Protein AF-A8ZQG7-F1 (afdb_monomer)

Mean predicted aligned error: 8.06 Å

Radius of gyration: 25.72 Å; Cα contacts (8 Å, |Δi|>4): 318; chains: 1; bounding box: 82×84×40 Å

Organism: Acaryochloris marina (strain MBIC 11017) (NCBI:txid329726)

Secondary structure (DSSP, 8-state):
------------------------PPPPHHHHHHTTSPTT----HHHHHHHHHHHHH-S-SSTT-EE--TTTTHHHHHSTT-HHHHTTEEEEEE-TTS-EEEEE-GGG--TTTPPEEEE-TTS-EEEEESSHHHHHHHHHT--S-TTTS-TTSPPGGGTTTHHHHHHHHHHH-----S-SHHHHHHHHHHTTTHHHHHHHHHHHH-

Structure (mmCIF, N/CA/C/O backbone):
data_AF-A8ZQG7-F1
#
_entry.id   AF-A8ZQG7-F1
#
loop_
_atom_site.group_PDB
_atom_site.id
_atom_site.type_symbol
_atom_site.label_atom_id
_atom_site.label_alt_id
_atom_site.label_comp_id
_atom_site.label_asym_id
_atom_site.label_entity_id
_atom_site.label_seq_id
_atom_site.pdbx_PDB_ins_code
_atom_site.Cartn_x
_atom_site.Cartn_y
_atom_site.Cartn_z
_atom_site.occupancy
_atom_site.B_iso_or_equiv
_atom_site.auth_seq_id
_atom_site.auth_comp_id
_atom_site.auth_asym_id
_atom_site.auth_atom_id
_atom_site.pdbx_PDB_model_num
ATOM 1 N N . MET A 1 1 ? 64.749 -70.017 -4.250 1.00 40.38 1 MET A N 1
ATOM 2 C CA . MET A 1 1 ? 64.841 -68.565 -3.985 1.00 40.38 1 MET A CA 1
ATOM 3 C C . MET A 1 1 ? 63.615 -68.200 -3.143 1.00 40.38 1 MET A C 1
ATOM 5 O O . MET A 1 1 ? 62.523 -68.390 -3.647 1.00 40.38 1 MET A O 1
ATOM 9 N N . VAL A 1 2 ? 63.736 -68.234 -1.805 1.00 38.34 2 VAL A N 1
ATOM 10 C CA . VAL A 1 2 ? 63.654 -67.067 -0.881 1.00 38.34 2 VAL A CA 1
ATOM 11 C C . VAL A 1 2 ? 62.283 -66.352 -0.959 1.00 38.34 2 VAL A C 1
ATOM 13 O O . VAL A 1 2 ? 61.947 -65.930 -2.050 1.00 38.34 2 VAL A O 1
ATOM 16 N N . VAL A 1 3 ? 61.448 -66.073 0.058 1.00 39.34 3 VAL A N 1
ATOM 17 C CA . VAL A 1 3 ? 61.265 -66.352 1.506 1.00 39.34 3 VAL A CA 1
ATOM 18 C C . VAL A 1 3 ? 59.920 -65.671 1.893 1.00 39.34 3 VAL A C 1
ATOM 20 O O . VAL A 1 3 ? 59.638 -64.606 1.359 1.00 39.34 3 VAL A O 1
ATOM 23 N N . ALA A 1 4 ? 59.181 -66.253 2.856 1.00 39.31 4 ALA A N 1
ATOM 24 C CA . ALA A 1 4 ? 58.203 -65.651 3.801 1.00 39.31 4 ALA A CA 1
ATOM 25 C C . ALA A 1 4 ? 56.965 -64.866 3.297 1.00 39.31 4 ALA A C 1
ATOM 27 O O . ALA A 1 4 ? 56.890 -64.445 2.158 1.00 39.31 4 ALA A O 1
ATOM 28 N N . ASN A 1 5 ? 56.008 -64.456 4.138 1.00 37.69 5 ASN A N 1
ATOM 29 C CA . ASN A 1 5 ? 55.217 -65.028 5.247 1.00 37.69 5 ASN A CA 1
ATOM 30 C C . ASN A 1 5 ? 54.306 -63.863 5.723 1.00 37.69 5 ASN A C 1
ATOM 32 O O . ASN A 1 5 ? 54.820 -62.764 5.894 1.00 37.69 5 ASN A O 1
ATOM 36 N N . GLN A 1 6 ? 53.017 -64.127 5.984 1.00 41.88 6 GLN A N 1
ATOM 37 C CA . GLN A 1 6 ? 52.066 -63.394 6.860 1.00 41.88 6 GLN A CA 1
ATOM 38 C C . GLN A 1 6 ? 51.854 -61.857 6.747 1.00 41.88 6 GLN A C 1
ATOM 40 O O . GLN A 1 6 ? 52.782 -61.074 6.919 1.00 41.88 6 GLN A O 1
ATOM 45 N N . LYS A 1 7 ? 50.579 -61.413 6.760 1.00 43.78 7 LYS A N 1
ATOM 46 C CA . LYS A 1 7 ? 49.919 -60.873 7.981 1.00 43.78 7 LYS A CA 1
ATOM 47 C C . LYS A 1 7 ? 48.432 -60.500 7.803 1.00 43.78 7 LYS A C 1
ATOM 49 O O . LYS A 1 7 ? 48.000 -60.010 6.769 1.00 43.78 7 LYS A O 1
ATOM 54 N N . ASN A 1 8 ? 47.720 -60.763 8.899 1.00 38.31 8 ASN A N 1
ATOM 55 C CA . ASN A 1 8 ? 46.331 -60.506 9.296 1.00 38.31 8 ASN A CA 1
ATOM 56 C C . ASN A 1 8 ? 45.783 -59.088 9.054 1.00 38.31 8 ASN A C 1
ATOM 58 O O . ASN A 1 8 ? 46.539 -58.121 9.089 1.00 38.31 8 ASN A O 1
ATOM 62 N N . GLY A 1 9 ? 44.448 -58.965 9.052 1.00 33.66 9 GLY A N 1
ATOM 63 C CA . GLY A 1 9 ? 43.780 -57.723 9.458 1.00 33.66 9 GLY A CA 1
ATOM 64 C C . GLY A 1 9 ? 42.304 -57.614 9.075 1.00 33.66 9 GLY A C 1
ATOM 65 O O . GLY A 1 9 ? 41.974 -57.010 8.064 1.00 33.66 9 GLY A O 1
ATOM 66 N N . THR A 1 10 ? 41.414 -58.162 9.900 1.00 41.94 10 THR A N 1
ATOM 67 C CA . THR A 1 10 ? 39.966 -57.897 9.901 1.00 41.94 10 THR A CA 1
ATOM 68 C C . THR A 1 10 ? 39.700 -56.473 10.403 1.00 41.94 10 THR A C 1
ATOM 70 O O . THR A 1 10 ? 40.133 -56.154 11.507 1.00 41.94 10 THR A O 1
ATOM 73 N N . ILE A 1 11 ? 38.940 -55.644 9.673 1.00 42.28 11 ILE A N 1
ATOM 74 C CA . ILE A 1 11 ? 38.254 -54.472 10.248 1.00 42.28 11 ILE A CA 1
ATOM 75 C C . ILE A 1 11 ? 36.822 -54.416 9.710 1.00 42.28 11 ILE A C 1
ATOM 77 O O . ILE A 1 11 ? 36.576 -54.255 8.519 1.00 42.28 11 ILE A O 1
ATOM 81 N N . SER A 1 12 ? 35.896 -54.579 10.650 1.00 41.66 12 SER A N 1
ATOM 82 C CA . SER A 1 12 ? 34.466 -54.313 10.551 1.00 41.66 12 SER A CA 1
ATOM 83 C C . SER A 1 12 ? 34.219 -52.803 10.492 1.00 41.66 12 SER A C 1
ATOM 85 O O . SER A 1 12 ? 34.705 -52.083 11.363 1.00 41.66 12 SER A O 1
ATOM 87 N N . THR A 1 13 ? 33.412 -52.328 9.542 1.00 39.12 13 THR A N 1
ATOM 88 C CA . THR A 1 13 ? 32.847 -50.969 9.566 1.00 39.12 13 THR A CA 1
ATOM 89 C C . THR A 1 13 ? 31.328 -51.025 9.452 1.00 39.12 13 THR A C 1
ATOM 91 O O . THR A 1 13 ? 30.780 -51.573 8.498 1.00 39.12 13 THR A O 1
ATOM 94 N N . SER A 1 14 ? 30.694 -50.469 10.482 1.00 41.09 14 SER A N 1
ATOM 95 C CA . SER A 1 14 ? 29.264 -50.324 10.761 1.00 41.09 14 SER A CA 1
ATOM 96 C C . SER A 1 14 ? 28.439 -49.667 9.636 1.00 41.09 14 SER A C 1
ATOM 98 O O . SER A 1 14 ? 29.002 -48.960 8.800 1.00 41.09 14 SER A O 1
ATOM 100 N N . PRO A 1 15 ? 27.100 -49.838 9.634 1.00 41.59 15 PRO A N 1
ATOM 101 C CA . PRO A 1 15 ? 26.228 -49.310 8.591 1.00 41.59 15 PRO A CA 1
ATOM 102 C C . PRO A 1 15 ? 25.987 -47.802 8.747 1.00 41.59 15 PRO A C 1
ATOM 104 O O . PRO A 1 15 ? 25.759 -47.289 9.844 1.00 41.59 15 PRO A O 1
ATOM 107 N N . SER A 1 16 ? 26.029 -47.097 7.617 1.00 41.53 16 SER A N 1
ATOM 108 C CA . SER A 1 16 ? 25.762 -45.667 7.489 1.00 41.53 16 SER A CA 1
ATOM 109 C C . SER A 1 16 ? 24.294 -45.355 7.769 1.00 41.53 16 SER A C 1
ATOM 111 O O . SER A 1 16 ? 23.405 -45.721 7.000 1.00 41.53 16 SER A O 1
ATOM 113 N N . ASN A 1 17 ? 24.061 -44.630 8.857 1.00 40.06 17 ASN A N 1
ATOM 114 C CA . ASN A 1 17 ? 22.781 -44.040 9.206 1.00 40.06 17 ASN A CA 1
ATOM 115 C C . ASN A 1 17 ? 22.582 -42.785 8.332 1.00 40.06 17 ASN A C 1
ATOM 117 O O . ASN A 1 17 ? 23.192 -41.747 8.587 1.00 40.06 17 ASN A O 1
ATOM 121 N N . HIS A 1 18 ? 21.797 -42.877 7.257 1.00 43.56 18 HIS A N 1
ATOM 122 C CA . HIS A 1 18 ? 21.361 -41.698 6.505 1.00 43.56 18 HIS A CA 1
ATOM 123 C C . HIS A 1 18 ? 20.282 -40.975 7.313 1.00 43.56 18 HIS A C 1
ATOM 125 O O . HIS A 1 18 ? 19.097 -41.286 7.230 1.00 43.56 18 HIS A O 1
ATOM 131 N N . GLN A 1 19 ? 20.717 -40.010 8.124 1.00 43.53 19 GLN A N 1
ATOM 132 C CA . GLN A 1 19 ? 19.836 -38.968 8.627 1.00 43.53 19 GLN A CA 1
ATOM 133 C C . GLN A 1 19 ? 19.362 -38.141 7.431 1.00 43.53 19 GLN A C 1
ATOM 135 O O . GLN A 1 19 ? 20.154 -37.507 6.736 1.00 43.53 19 GLN A O 1
ATOM 140 N N . SER A 1 20 ? 18.057 -38.191 7.181 1.00 43.41 20 SER A N 1
ATOM 141 C CA . SER A 1 20 ? 17.374 -37.295 6.260 1.00 43.41 20 SER A CA 1
ATOM 142 C C . SER A 1 20 ? 17.535 -35.867 6.782 1.00 43.41 20 SER A C 1
ATOM 144 O O . SER A 1 20 ? 16.900 -35.491 7.767 1.00 43.41 20 SER A O 1
ATOM 146 N N . CYS A 1 21 ? 18.409 -35.084 6.148 1.00 41.38 21 CYS A N 1
ATOM 147 C CA . CYS A 1 21 ? 18.427 -33.633 6.293 1.00 41.38 21 CYS A CA 1
ATOM 148 C C . CYS A 1 21 ? 17.072 -33.106 5.809 1.00 41.38 21 CYS A C 1
ATOM 150 O O . CYS A 1 21 ? 16.854 -32.949 4.609 1.00 41.38 21 CYS A O 1
ATOM 152 N N . PHE A 1 22 ? 16.153 -32.845 6.738 1.00 43.88 22 PHE A N 1
ATOM 153 C CA . PHE A 1 22 ? 15.052 -31.929 6.482 1.00 43.88 22 PHE A CA 1
ATOM 154 C C . PHE A 1 22 ? 15.682 -30.561 6.229 1.00 43.88 22 PHE A C 1
ATOM 156 O O . PHE A 1 22 ? 16.088 -29.869 7.160 1.00 43.88 22 PHE A O 1
ATOM 163 N N . LEU A 1 23 ? 15.847 -30.213 4.954 1.00 46.25 23 LEU A N 1
ATOM 164 C CA . LEU A 1 23 ? 16.174 -28.856 4.553 1.00 46.25 23 LEU A CA 1
ATOM 165 C C . LEU A 1 23 ? 15.033 -27.972 5.065 1.00 46.25 23 LEU A C 1
ATOM 167 O O . LEU A 1 23 ? 13.917 -28.047 4.556 1.00 46.25 23 LEU A O 1
ATOM 171 N N . PHE A 1 24 ? 15.302 -27.185 6.106 1.00 45.25 24 PHE A N 1
ATOM 172 C CA . PHE A 1 24 ? 14.463 -26.053 6.481 1.00 45.25 24 PHE A CA 1
ATOM 173 C C . PHE A 1 24 ? 14.375 -25.165 5.237 1.00 45.25 24 PHE A C 1
ATOM 175 O O . PHE A 1 24 ? 15.360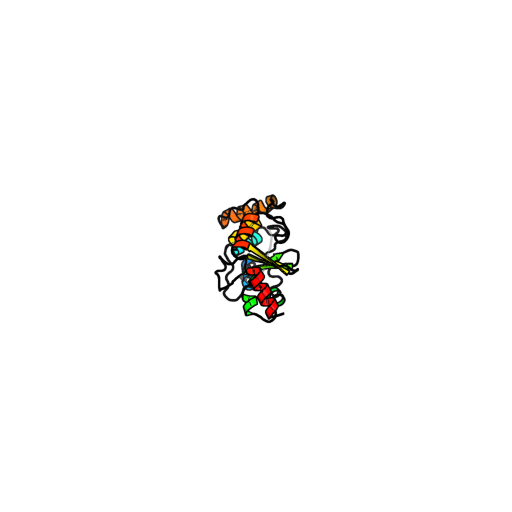 -24.524 4.868 1.00 45.25 24 PHE A O 1
ATOM 182 N N . GLN A 1 25 ? 13.239 -25.177 4.538 1.00 54.00 25 GLN A N 1
ATOM 183 C CA . GLN A 1 25 ? 13.004 -24.149 3.535 1.00 54.00 25 GLN A CA 1
ATOM 184 C C . GLN A 1 25 ? 12.912 -22.810 4.278 1.00 54.00 25 GLN A C 1
ATOM 186 O O . GLN A 1 25 ? 12.268 -22.754 5.331 1.00 54.00 25 GLN A O 1
ATOM 191 N N . PRO A 1 26 ? 13.598 -21.754 3.808 1.00 70.06 26 PRO A N 1
ATOM 192 C CA . PRO A 1 26 ? 13.459 -20.441 4.415 1.00 70.06 26 PRO A CA 1
ATOM 193 C C . PRO A 1 26 ? 11.983 -20.035 4.361 1.00 70.06 26 PRO A C 1
ATOM 195 O O . PRO A 1 26 ? 11.342 -20.165 3.323 1.00 70.06 26 PRO A O 1
ATOM 198 N N . ILE A 1 27 ? 11.437 -19.583 5.494 1.00 77.94 27 ILE A N 1
ATOM 199 C CA . ILE A 1 27 ? 10.079 -19.031 5.534 1.00 77.94 27 ILE A CA 1
ATOM 200 C C . ILE A 1 27 ? 10.077 -17.780 4.650 1.00 77.94 27 ILE A C 1
ATOM 202 O O . ILE A 1 27 ? 10.850 -16.849 4.919 1.00 77.94 27 ILE A O 1
ATOM 206 N N . MET A 1 28 ? 9.216 -17.783 3.633 1.00 91.56 28 MET A N 1
ATOM 207 C CA . MET A 1 28 ? 9.061 -16.701 2.661 1.00 91.56 28 MET A CA 1
ATOM 208 C C . MET A 1 28 ? 8.588 -15.420 3.353 1.00 91.56 28 MET A C 1
ATOM 210 O O . MET A 1 28 ? 7.849 -15.478 4.342 1.00 91.56 28 MET A O 1
ATOM 214 N N . LEU A 1 29 ? 9.000 -14.252 2.852 1.00 95.00 29 LEU A N 1
ATOM 215 C CA . LEU A 1 29 ? 8.617 -12.966 3.447 1.00 95.00 29 LEU A CA 1
ATOM 216 C C . LEU A 1 29 ? 7.091 -12.790 3.491 1.00 95.00 29 LEU A C 1
ATOM 218 O O . LEU A 1 29 ? 6.555 -12.334 4.502 1.00 95.00 29 LEU A O 1
ATOM 222 N N . ALA A 1 30 ? 6.398 -13.233 2.438 1.00 96.31 30 ALA A N 1
ATOM 223 C CA . ALA A 1 30 ? 4.941 -13.186 2.352 1.00 96.31 30 ALA A CA 1
ATOM 224 C C . ALA A 1 30 ? 4.264 -13.913 3.522 1.00 96.31 30 ALA A C 1
ATOM 226 O O . ALA A 1 30 ? 3.367 -13.355 4.148 1.00 96.31 30 ALA A O 1
ATOM 227 N N . ASP A 1 31 ? 4.725 -15.121 3.855 1.00 95.81 31 ASP A N 1
ATOM 228 C CA . ASP A 1 31 ? 4.130 -15.931 4.921 1.00 95.81 31 ASP A CA 1
ATOM 229 C C . ASP A 1 31 ? 4.367 -15.309 6.301 1.00 95.81 31 ASP A C 1
ATOM 231 O O . ASP A 1 31 ? 3.493 -15.346 7.166 1.00 95.81 31 ASP A O 1
ATOM 235 N N . LYS A 1 32 ? 5.536 -14.686 6.511 1.00 95.00 32 LYS A N 1
ATOM 236 C CA . LYS A 1 32 ? 5.834 -13.974 7.764 1.00 95.00 32 LYS A CA 1
ATOM 237 C C . LYS A 1 32 ? 4.890 -12.798 7.972 1.00 95.00 32 LYS A C 1
ATOM 239 O O . LYS A 1 32 ? 4.351 -12.648 9.064 1.00 95.00 32 LYS A O 1
ATOM 244 N N . VAL A 1 33 ? 4.689 -11.982 6.943 1.00 95.50 33 VAL A N 1
ATOM 245 C CA . VAL A 1 33 ? 3.828 -10.797 7.021 1.00 95.50 33 VAL A CA 1
ATOM 246 C C . VAL A 1 33 ? 2.358 -11.193 7.107 1.00 95.50 33 VAL A C 1
ATOM 248 O O . VAL A 1 33 ? 1.655 -10.706 7.985 1.00 95.50 33 VAL A O 1
ATOM 251 N N . GLU A 1 34 ? 1.901 -12.141 6.285 1.00 95.88 34 GLU A N 1
ATOM 252 C CA . GLU A 1 34 ? 0.518 -12.624 6.350 1.00 95.88 34 GLU A CA 1
ATOM 253 C C . GLU A 1 34 ? 0.188 -13.242 7.712 1.00 95.88 34 GLU A C 1
ATOM 255 O O . GLU A 1 34 ? -0.918 -13.058 8.209 1.00 95.88 34 GLU A O 1
ATOM 260 N N . SER A 1 35 ? 1.143 -13.902 8.380 1.00 94.81 35 SER A N 1
ATOM 261 C CA . SER A 1 35 ? 0.911 -14.442 9.729 1.00 94.81 35 SER A CA 1
ATOM 262 C C . SER A 1 35 ? 0.554 -13.383 10.786 1.00 94.81 35 SER A C 1
ATOM 264 O O . SER A 1 35 ? 0.118 -13.742 11.881 1.00 94.81 35 SER A O 1
ATOM 266 N N . LYS A 1 36 ? 0.745 -12.092 10.474 1.00 94.38 36 LYS A N 1
ATOM 267 C CA . LYS A 1 36 ? 0.384 -10.941 11.314 1.00 94.38 36 LYS A CA 1
ATOM 268 C C . LYS A 1 36 ? -0.941 -10.289 10.920 1.00 94.38 36 LYS A C 1
ATOM 270 O O . LYS A 1 36 ? -1.398 -9.391 11.620 1.00 94.38 36 LYS A O 1
ATOM 275 N N . PHE A 1 37 ? -1.560 -10.715 9.821 1.00 95.19 37 PHE A N 1
ATOM 276 C CA . PHE A 1 37 ? -2.843 -10.172 9.389 1.00 95.19 37 PHE A CA 1
ATOM 277 C C . PHE A 1 37 ? -3.979 -10.615 10.326 1.00 95.19 37 PHE A C 1
ATOM 279 O O . PHE A 1 37 ? -3.855 -11.632 11.020 1.00 95.19 37 PHE A O 1
ATOM 286 N N . PRO A 1 38 ? -5.111 -9.883 10.349 1.00 94.25 38 PRO A N 1
ATOM 287 C CA . PRO A 1 38 ? -6.286 -10.312 11.096 1.00 94.25 38 PRO A CA 1
ATOM 288 C C . PRO A 1 38 ? -6.739 -11.733 10.701 1.00 94.25 38 PRO A C 1
ATOM 290 O O . PRO A 1 38 ? -6.540 -12.155 9.557 1.00 94.25 38 PRO A O 1
ATOM 293 N N . PRO A 1 39 ? -7.367 -12.500 11.615 1.00 93.31 39 PRO A N 1
ATOM 294 C CA . PRO A 1 39 ? -7.748 -13.884 11.340 1.00 93.31 39 PRO A CA 1
ATOM 295 C C . PRO A 1 39 ? -8.607 -14.034 10.078 1.00 93.31 39 PRO A C 1
ATOM 297 O O . PRO A 1 39 ? -9.642 -13.388 9.938 1.00 93.31 39 PRO A O 1
ATOM 300 N N . GLY A 1 40 ? -8.196 -14.929 9.177 1.00 93.62 40 GLY A N 1
ATOM 301 C CA . GLY A 1 40 ? -8.914 -15.213 7.928 1.00 93.62 40 GLY A CA 1
ATOM 302 C C . GLY A 1 40 ? -8.629 -14.238 6.782 1.00 93.62 40 GLY A C 1
ATOM 303 O O . GLY A 1 40 ? -9.125 -14.458 5.678 1.00 93.62 40 GLY A O 1
ATOM 304 N N . VAL A 1 41 ? -7.817 -13.203 7.009 1.00 95.75 41 VAL A N 1
ATOM 305 C CA . VAL A 1 41 ? -7.382 -12.272 5.966 1.00 95.75 41 VAL A CA 1
ATOM 306 C C . VAL A 1 41 ? -6.231 -12.893 5.182 1.00 95.75 41 VAL A C 1
ATOM 308 O O . VAL A 1 41 ? -5.241 -13.340 5.755 1.00 95.75 41 VAL A O 1
ATOM 311 N N . ILE A 1 42 ? -6.365 -12.905 3.857 1.00 96.81 42 ILE A N 1
ATOM 312 C CA . ILE A 1 42 ? -5.349 -13.417 2.936 1.00 96.81 42 ILE A CA 1
ATOM 313 C C . ILE A 1 42 ? -4.652 -12.227 2.280 1.00 96.81 42 ILE A C 1
ATOM 315 O O . ILE A 1 42 ? -5.304 -11.329 1.751 1.00 96.81 42 ILE A O 1
ATOM 319 N N . MET A 1 43 ? -3.325 -12.222 2.293 1.00 97.62 43 MET A N 1
ATOM 320 C CA . MET A 1 43 ? -2.498 -11.243 1.609 1.00 97.62 43 MET A CA 1
ATOM 321 C C . MET A 1 43 ? -2.807 -11.239 0.111 1.00 97.62 43 MET A C 1
ATOM 323 O O . MET A 1 43 ? -2.722 -12.293 -0.532 1.00 97.62 43 MET A O 1
ATOM 327 N N . PRO A 1 44 ? -3.112 -10.059 -0.457 1.00 98.12 44 PRO A N 1
ATOM 328 C CA . PRO A 1 44 ? -3.463 -9.954 -1.856 1.00 98.12 44 PRO A CA 1
ATOM 329 C C . PRO A 1 44 ? -2.247 -10.252 -2.733 1.00 98.12 44 PRO A C 1
ATOM 331 O O . PRO A 1 44 ? -1.092 -9.964 -2.385 1.00 98.12 44 PRO A O 1
ATOM 334 N N . ARG A 1 45 ? -2.513 -10.837 -3.897 1.00 97.94 45 ARG A N 1
ATOM 335 C CA . ARG A 1 45 ? -1.511 -11.320 -4.845 1.00 97.94 45 ARG A CA 1
ATOM 336 C C . ARG A 1 45 ? -0.455 -10.266 -5.204 1.00 97.94 45 ARG A C 1
ATOM 338 O O . ARG A 1 45 ? 0.711 -10.656 -5.280 1.00 97.94 45 ARG A O 1
ATOM 345 N N . PRO A 1 46 ? -0.776 -8.974 -5.416 1.00 98.50 46 PRO A N 1
ATOM 346 C CA . PRO A 1 46 ? 0.244 -7.971 -5.709 1.00 98.50 46 PRO A CA 1
ATOM 347 C C . PRO A 1 46 ? 1.275 -7.797 -4.585 1.00 98.50 46 PRO A C 1
ATOM 349 O O . PRO A 1 46 ? 2.470 -7.758 -4.873 1.00 98.50 46 PRO A O 1
ATOM 352 N N . ILE A 1 47 ? 0.851 -7.791 -3.314 1.00 98.25 47 ILE A N 1
ATOM 353 C CA . ILE A 1 47 ? 1.783 -7.704 -2.174 1.00 98.25 47 ILE A CA 1
ATOM 354 C C . ILE A 1 47 ? 2.600 -8.994 -2.045 1.00 98.25 47 ILE A C 1
ATOM 356 O O . ILE A 1 47 ? 3.812 -8.923 -1.862 1.00 98.25 47 ILE A O 1
ATOM 360 N N . ARG A 1 48 ? 1.990 -10.172 -2.246 1.00 97.94 48 ARG A N 1
ATOM 361 C CA . ARG A 1 48 ? 2.738 -11.446 -2.284 1.00 97.94 48 ARG A CA 1
ATOM 362 C C . ARG A 1 48 ? 3.814 -11.448 -3.372 1.00 97.94 48 ARG A C 1
ATOM 364 O O . ARG A 1 48 ? 4.956 -11.791 -3.102 1.00 97.94 48 ARG A O 1
ATOM 371 N N . CYS A 1 49 ? 3.476 -10.988 -4.574 1.00 97.56 49 CYS A N 1
ATOM 372 C CA . CYS A 1 49 ? 4.417 -10.876 -5.687 1.00 97.56 49 CYS A CA 1
ATOM 373 C C . CYS A 1 49 ? 5.555 -9.875 -5.404 1.00 97.56 49 CYS A C 1
ATOM 375 O O . CYS A 1 49 ? 6.659 -10.025 -5.935 1.00 97.56 49 CYS A O 1
ATOM 377 N N . LEU A 1 50 ? 5.297 -8.843 -4.595 1.00 97.50 50 LEU A N 1
ATOM 378 C CA . LEU A 1 50 ? 6.320 -7.908 -4.130 1.00 97.50 50 LEU A CA 1
ATOM 379 C C . LEU A 1 50 ? 7.246 -8.558 -3.087 1.00 97.50 50 LEU A C 1
ATOM 381 O O . LEU A 1 50 ? 8.459 -8.364 -3.153 1.00 97.50 50 LEU A O 1
ATOM 385 N N . CYS A 1 51 ? 6.710 -9.386 -2.187 1.00 97.75 51 CYS A N 1
ATOM 386 C CA . CYS A 1 51 ? 7.518 -10.226 -1.299 1.00 97.75 51 CYS A CA 1
ATOM 387 C C . CYS A 1 51 ? 8.407 -11.194 -2.094 1.00 97.75 51 CYS A C 1
ATOM 389 O O . CYS A 1 51 ? 9.597 -11.286 -1.812 1.00 97.75 51 CYS A O 1
ATOM 391 N N . ASP A 1 52 ? 7.870 -11.843 -3.132 1.00 97.00 52 ASP A N 1
ATOM 392 C CA . ASP A 1 52 ? 8.649 -12.730 -4.005 1.00 97.00 52 ASP A CA 1
ATOM 393 C C . ASP A 1 52 ? 9.788 -11.974 -4.708 1.00 97.00 52 ASP A C 1
ATOM 395 O O . ASP A 1 52 ? 10.894 -12.498 -4.858 1.00 97.00 52 ASP A O 1
ATOM 399 N N . PHE A 1 53 ? 9.551 -10.725 -5.128 1.00 97.00 53 PHE A N 1
ATOM 400 C CA . PHE A 1 53 ? 10.614 -9.875 -5.666 1.00 97.00 53 PHE A CA 1
ATOM 401 C C . PHE A 1 53 ? 11.722 -9.662 -4.629 1.00 97.00 53 PHE A C 1
ATOM 403 O O . PHE A 1 53 ? 12.894 -9.879 -4.943 1.00 97.00 53 PHE A O 1
ATOM 410 N N . LEU A 1 54 ? 11.350 -9.282 -3.404 1.00 96.62 54 LEU A N 1
ATOM 411 C CA . LEU A 1 54 ? 12.272 -9.012 -2.299 1.00 96.62 54 LEU A CA 1
ATOM 412 C C . LEU A 1 54 ? 13.075 -10.241 -1.875 1.00 96.62 54 LEU A C 1
ATOM 414 O O . LEU A 1 54 ? 14.280 -10.127 -1.669 1.00 96.62 54 LEU A O 1
ATOM 418 N N . ASP A 1 55 ? 12.451 -11.415 -1.812 1.00 95.38 55 ASP A N 1
ATOM 419 C CA . ASP A 1 55 ? 13.141 -12.662 -1.469 1.00 95.38 55 ASP A CA 1
ATOM 420 C C . ASP A 1 55 ? 14.240 -13.012 -2.497 1.00 95.38 55 ASP A C 1
ATOM 422 O O . ASP A 1 55 ? 15.224 -13.671 -2.157 1.00 95.38 55 ASP A O 1
ATOM 426 N N . ASN A 1 56 ? 14.121 -12.524 -3.740 1.00 94.12 56 ASN A N 1
ATOM 427 C CA . ASN A 1 56 ? 15.094 -12.759 -4.813 1.00 94.12 56 ASN A CA 1
ATOM 428 C C . ASN A 1 56 ? 16.085 -11.604 -5.048 1.00 94.12 56 ASN A C 1
ATOM 430 O O . ASN A 1 56 ? 17.187 -11.849 -5.541 1.00 94.12 56 ASN A O 1
ATOM 434 N N . HIS A 1 57 ? 15.712 -10.359 -4.741 1.00 94.69 57 HIS A N 1
ATOM 435 C CA . HIS A 1 57 ? 16.490 -9.164 -5.109 1.00 94.69 57 HIS A CA 1
ATOM 436 C C . HIS A 1 57 ? 16.948 -8.331 -3.908 1.00 94.69 57 HIS A C 1
ATOM 438 O O . HIS A 1 57 ? 17.894 -7.555 -4.035 1.00 94.69 57 HIS A O 1
ATOM 444 N N . GLY A 1 58 ? 16.315 -8.503 -2.747 1.00 94.00 58 GLY A N 1
ATOM 445 C CA . GLY A 1 58 ? 16.532 -7.670 -1.573 1.00 94.00 58 GLY A CA 1
ATOM 446 C C . GLY A 1 58 ? 16.058 -6.226 -1.753 1.00 94.00 58 GLY A C 1
ATOM 447 O O . GLY A 1 58 ? 15.338 -5.883 -2.691 1.00 94.00 58 GLY A O 1
ATOM 448 N N . TYR A 1 59 ? 16.474 -5.385 -0.810 1.00 93.69 59 TYR A N 1
ATOM 449 C CA . TYR A 1 59 ? 16.201 -3.950 -0.782 1.00 93.69 59 TYR A CA 1
ATOM 450 C C . TYR A 1 59 ? 17.293 -3.129 -1.489 1.00 93.69 59 TYR A C 1
ATOM 452 O O . TYR A 1 59 ? 18.432 -3.598 -1.597 1.00 93.69 59 TYR A O 1
ATOM 460 N N . PRO A 1 60 ? 16.995 -1.877 -1.896 1.00 90.06 60 PRO A N 1
ATOM 461 C CA . PRO A 1 60 ? 15.698 -1.183 -1.812 1.00 90.06 60 PRO A CA 1
ATOM 462 C C . PRO A 1 60 ? 14.741 -1.539 -2.964 1.00 90.06 60 PRO A C 1
ATOM 464 O O . PRO A 1 60 ? 15.182 -1.914 -4.049 1.00 90.06 60 PRO A O 1
ATOM 467 N N . ILE A 1 61 ? 13.428 -1.372 -2.746 1.00 89.25 61 ILE A N 1
ATOM 468 C CA . ILE A 1 61 ? 12.399 -1.516 -3.802 1.00 89.25 61 ILE A CA 1
ATOM 469 C C . ILE A 1 61 ? 11.983 -0.172 -4.393 1.00 89.25 61 ILE A C 1
ATOM 471 O O . ILE A 1 61 ? 11.999 -0.010 -5.609 1.00 89.25 61 ILE A O 1
ATOM 475 N N . SER A 1 62 ? 11.645 0.789 -3.535 1.00 90.88 62 SER A N 1
ATOM 476 C CA . SER A 1 62 ? 11.350 2.181 -3.861 1.00 90.88 62 SER A CA 1
ATOM 477 C C . SER A 1 62 ? 11.559 2.984 -2.590 1.00 90.88 62 SER A C 1
ATOM 479 O O . SER A 1 62 ? 10.761 2.870 -1.661 1.00 90.88 62 SER A O 1
ATOM 481 N N . GLY A 1 63 ? 12.643 3.750 -2.550 1.00 91.31 63 GLY A N 1
ATOM 482 C CA . GLY A 1 63 ? 12.883 4.646 -1.434 1.00 91.31 63 GLY A CA 1
ATOM 483 C C . GLY A 1 63 ? 13.071 3.962 -0.089 1.00 91.31 63 GLY A C 1
ATOM 484 O O . GLY A 1 63 ? 13.694 2.900 0.005 1.00 91.31 63 GLY A O 1
ATOM 485 N N . CYS A 1 64 ? 12.462 4.577 0.919 1.00 92.62 64 CYS A N 1
ATOM 486 C CA . CYS A 1 64 ? 12.436 4.175 2.318 1.00 92.62 64 CYS A CA 1
ATOM 487 C C . CYS A 1 64 ? 11.307 3.193 2.676 1.00 92.62 64 CYS A C 1
ATOM 489 O O . CYS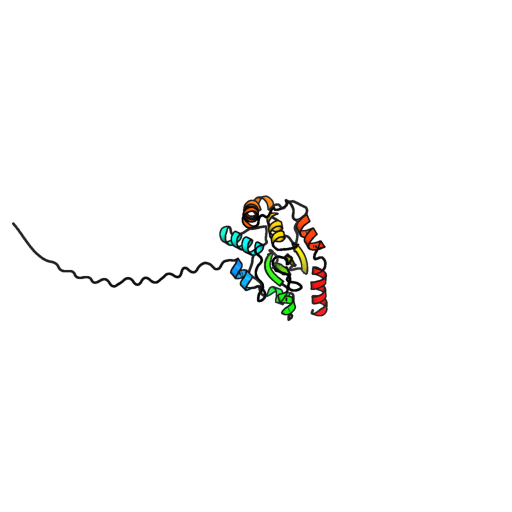 A 1 64 ? 11.191 2.814 3.841 1.00 92.62 64 CYS A O 1
ATOM 491 N N . PHE A 1 65 ? 10.451 2.799 1.726 1.00 94.94 65 PHE A N 1
ATOM 492 C CA . PHE A 1 65 ? 9.384 1.835 2.003 1.00 94.94 65 PHE A CA 1
ATOM 493 C C . PHE A 1 65 ? 9.944 0.417 2.181 1.00 94.94 65 PHE A C 1
ATOM 495 O O . PHE A 1 65 ? 10.654 -0.109 1.316 1.00 94.94 65 PHE A O 1
ATOM 502 N N . GLU A 1 66 ? 9.532 -0.240 3.264 1.00 95.25 66 GLU A N 1
ATOM 503 C CA . GLU A 1 66 ? 9.884 -1.624 3.566 1.00 95.25 66 GLU A CA 1
ATOM 504 C C . GLU A 1 66 ? 8.642 -2.477 3.837 1.00 95.25 66 GLU A C 1
ATOM 506 O O . GLU A 1 66 ? 7.761 -2.096 4.606 1.00 95.25 66 GLU A O 1
ATOM 511 N N . ILE A 1 67 ? 8.604 -3.686 3.267 1.00 95.56 67 ILE A N 1
ATOM 512 C CA . ILE A 1 67 ? 7.739 -4.757 3.765 1.00 95.56 67 ILE A CA 1
ATOM 513 C C . ILE A 1 67 ? 8.326 -5.257 5.085 1.00 95.56 67 ILE A C 1
ATOM 515 O O . ILE A 1 67 ? 9.482 -5.687 5.145 1.00 95.56 67 ILE A O 1
ATOM 519 N N . SER A 1 68 ? 7.526 -5.225 6.147 1.00 91.88 68 SER A N 1
ATOM 520 C CA . SER A 1 68 ? 8.021 -5.469 7.498 1.00 91.88 68 SER A CA 1
ATOM 521 C C . SER A 1 68 ? 7.000 -6.188 8.367 1.00 91.88 68 SER A C 1
ATOM 523 O O . SER A 1 68 ? 5.794 -6.013 8.223 1.00 91.88 68 SER A O 1
ATOM 525 N N . THR A 1 69 ? 7.512 -6.989 9.301 1.00 87.44 69 THR A N 1
ATOM 526 C CA . THR A 1 69 ? 6.739 -7.572 10.408 1.00 87.44 69 THR A CA 1
ATOM 527 C C . THR A 1 69 ? 6.951 -6.819 11.722 1.00 87.44 69 THR A C 1
ATOM 529 O O . THR A 1 69 ? 6.522 -7.297 12.767 1.00 87.44 69 THR A O 1
ATOM 532 N N . ILE A 1 70 ? 7.709 -5.718 11.705 1.00 82.25 70 ILE A N 1
ATOM 533 C CA . ILE A 1 70 ? 7.996 -4.905 12.891 1.00 82.25 70 ILE A CA 1
ATOM 534 C C . ILE A 1 70 ? 6.784 -4.019 13.192 1.00 82.25 70 ILE A C 1
ATOM 536 O O . ILE A 1 70 ? 6.264 -3.378 12.280 1.00 82.25 70 ILE A O 1
ATOM 540 N N . GLY A 1 71 ? 6.398 -3.940 14.470 1.00 68.50 71 GLY A N 1
ATOM 541 C CA . GLY A 1 71 ? 5.240 -3.182 14.962 1.00 68.50 71 GLY A CA 1
ATOM 542 C C . GLY A 1 71 ? 3.909 -3.835 14.626 1.00 68.50 71 GLY A C 1
ATOM 543 O O . GLY A 1 71 ? 2.945 -3.178 14.250 1.00 68.50 71 GLY A O 1
ATOM 544 N N . ASP A 1 72 ? 3.847 -5.154 14.787 1.00 68.94 72 ASP A N 1
ATOM 545 C CA . ASP A 1 72 ? 2.589 -5.897 14.804 1.00 68.94 72 ASP A CA 1
ATOM 546 C C . ASP A 1 72 ? 1.631 -5.432 15.921 1.00 68.94 72 ASP A C 1
ATOM 548 O O . ASP A 1 72 ? 0.441 -5.736 15.880 1.00 68.94 72 ASP A O 1
ATOM 552 N N . ASP A 1 73 ? 2.125 -4.647 16.879 1.00 80.88 73 ASP A N 1
ATOM 553 C CA . ASP A 1 73 ? 1.372 -3.948 17.915 1.00 80.88 73 ASP A CA 1
ATOM 554 C C . ASP A 1 73 ? 1.065 -2.470 17.599 1.00 80.88 73 ASP A C 1
ATOM 556 O O . ASP A 1 73 ? 0.364 -1.827 18.382 1.00 80.88 73 ASP A O 1
ATOM 560 N N . ASP A 1 74 ? 1.485 -1.923 16.449 1.00 87.06 74 ASP A N 1
ATOM 561 C CA . ASP A 1 74 ? 1.242 -0.511 16.106 1.00 87.06 74 ASP A CA 1
ATOM 562 C C . ASP A 1 74 ? -0.255 -0.179 16.093 1.00 87.06 74 ASP A C 1
ATOM 564 O O . ASP A 1 74 ? -0.670 0.892 16.537 1.00 87.06 74 ASP A O 1
ATOM 568 N N . MET A 1 75 ? -1.098 -1.108 15.628 1.00 94.19 75 MET A N 1
ATOM 569 C CA . MET A 1 75 ? -2.548 -0.896 15.637 1.00 94.19 75 MET A CA 1
ATOM 570 C C . MET A 1 75 ? -3.092 -0.755 17.061 1.00 94.19 75 MET A C 1
ATOM 572 O O . MET A 1 75 ? -4.057 -0.025 17.264 1.00 94.19 75 MET A O 1
ATOM 576 N N . ALA A 1 76 ? -2.470 -1.386 18.061 1.00 93.62 76 ALA A N 1
ATOM 577 C CA . ALA A 1 76 ? -2.857 -1.211 19.457 1.00 93.62 76 ALA A CA 1
ATOM 578 C C . ALA A 1 76 ? -2.470 0.171 20.006 1.00 93.62 76 ALA A C 1
ATOM 580 O O . ALA A 1 76 ? -3.159 0.678 20.891 1.00 93.62 76 ALA A O 1
ATOM 581 N N . ALA A 1 77 ? -1.416 0.796 19.469 1.00 91.88 77 ALA A N 1
ATOM 582 C CA . ALA A 1 77 ? -1.066 2.180 19.781 1.00 91.88 77 ALA A CA 1
ATOM 583 C C . ALA A 1 77 ? -2.040 3.178 19.131 1.00 91.88 77 ALA A C 1
ATOM 585 O O . ALA A 1 77 ? -2.435 4.151 19.771 1.00 91.88 77 ALA A O 1
ATOM 586 N N . TRP A 1 78 ? -2.467 2.918 17.890 1.00 94.75 78 TRP A N 1
ATOM 587 C CA . TRP A 1 78 ? -3.441 3.756 17.178 1.00 94.75 78 TRP A CA 1
ATOM 588 C C . TRP A 1 78 ? -4.873 3.614 17.702 1.00 94.75 78 TRP A C 1
ATOM 590 O O . TRP A 1 78 ? -5.601 4.605 17.770 1.00 94.75 78 TRP A O 1
ATOM 600 N N . PHE A 1 79 ? -5.271 2.398 18.083 1.00 96.19 79 PHE A N 1
ATOM 601 C CA . PHE A 1 79 ? -6.637 2.060 18.488 1.00 96.19 79 PHE A CA 1
ATOM 602 C C . PHE A 1 79 ? -6.657 1.303 19.827 1.00 96.19 79 PHE A C 1
ATOM 604 O O . PHE A 1 79 ? -6.983 0.109 19.868 1.00 96.19 79 PHE A O 1
ATOM 611 N N . PRO A 1 80 ? -6.272 1.941 20.948 1.00 96.19 80 PRO A N 1
ATOM 612 C CA . PRO A 1 80 ? -6.184 1.267 22.239 1.00 96.19 80 PRO A CA 1
ATOM 613 C C . PRO A 1 80 ? -7.527 0.674 22.676 1.00 96.19 80 PRO A C 1
ATOM 615 O O . PRO A 1 80 ? -8.564 1.327 22.630 1.00 96.19 80 PRO A O 1
ATOM 618 N N . ASN A 1 81 ? -7.487 -0.568 23.165 1.00 95.38 81 ASN A N 1
ATOM 619 C CA . ASN A 1 81 ? -8.637 -1.324 23.683 1.00 95.38 81 ASN A CA 1
ATOM 620 C C . ASN A 1 81 ? -9.773 -1.620 22.681 1.00 95.38 81 ASN A C 1
ATOM 622 O O . ASN A 1 81 ? -10.806 -2.141 23.101 1.00 95.38 81 ASN A O 1
ATOM 626 N N . ASP A 1 82 ? -9.585 -1.377 21.380 1.00 96.62 82 ASP A N 1
ATOM 627 C CA . ASP A 1 82 ? -10.577 -1.689 20.345 1.00 96.62 82 ASP A CA 1
ATOM 628 C C . ASP A 1 82 ? -10.027 -2.675 19.306 1.00 96.62 82 ASP A C 1
ATOM 630 O O . ASP A 1 82 ? -9.580 -2.318 18.216 1.00 96.62 82 ASP A O 1
ATOM 634 N N . VAL A 1 83 ? -10.081 -3.962 19.653 1.00 94.88 83 VAL A N 1
ATOM 635 C CA . VAL A 1 83 ? -9.633 -5.054 18.775 1.00 94.88 83 VAL A CA 1
ATOM 636 C C . VAL A 1 83 ? -10.422 -5.088 17.463 1.00 94.88 83 VAL A C 1
ATOM 638 O O . VAL A 1 83 ? -9.865 -5.447 16.429 1.00 94.88 83 VAL A O 1
ATOM 641 N N . ALA A 1 84 ? -11.702 -4.704 17.476 1.00 94.50 84 ALA A N 1
ATOM 642 C CA . ALA A 1 84 ? -12.521 -4.707 16.269 1.00 94.50 84 ALA A CA 1
ATOM 643 C C . ALA A 1 84 ? -12.050 -3.632 15.279 1.00 94.50 84 ALA A C 1
ATOM 645 O O . ALA A 1 84 ? -11.967 -3.899 14.082 1.00 94.50 84 ALA A O 1
ATOM 646 N N . MET A 1 85 ? -11.686 -2.446 15.773 1.00 95.94 85 MET A N 1
ATOM 647 C CA . MET A 1 85 ? -11.079 -1.391 14.962 1.00 95.94 85 MET A CA 1
ATOM 648 C C . MET A 1 85 ? -9.686 -1.785 14.460 1.00 95.94 85 MET A C 1
ATOM 650 O O . MET A 1 85 ? -9.407 -1.640 13.272 1.00 95.94 85 MET A O 1
ATOM 654 N N . GLN A 1 86 ? -8.837 -2.358 15.321 1.00 95.69 86 GLN A N 1
ATOM 655 C CA . GLN A 1 86 ? -7.503 -2.846 14.937 1.00 95.69 86 GLN A CA 1
ATOM 656 C C . GLN A 1 86 ? -7.571 -3.860 13.785 1.00 95.69 86 GLN A C 1
ATOM 658 O O . GLN A 1 86 ? -6.769 -3.807 12.857 1.00 95.69 86 GLN A O 1
ATOM 663 N N . GLN A 1 87 ? -8.563 -4.755 13.807 1.00 94.38 87 GLN A N 1
ATOM 664 C CA . GLN A 1 87 ? -8.763 -5.776 12.774 1.00 94.38 87 GLN A CA 1
ATOM 665 C C . GLN A 1 87 ? -9.258 -5.226 11.427 1.00 94.38 87 GLN A C 1
ATOM 667 O O . GLN A 1 87 ? -9.306 -5.977 10.456 1.00 94.38 87 GLN A O 1
ATOM 672 N N . GLN A 1 88 ? -9.571 -3.930 11.323 1.00 96.00 88 GLN A N 1
ATOM 673 C CA . GLN A 1 88 ? -9.836 -3.284 10.033 1.00 96.00 88 GLN A CA 1
ATOM 674 C C . GLN A 1 88 ? -8.555 -2.951 9.258 1.00 96.00 88 GLN A C 1
ATOM 676 O O . GLN A 1 88 ? -8.640 -2.410 8.155 1.00 96.00 88 GLN A O 1
ATOM 681 N N . PHE A 1 89 ? -7.378 -3.276 9.800 1.00 96.44 89 PHE A N 1
ATOM 682 C CA . PHE A 1 89 ? -6.090 -2.980 9.190 1.00 96.44 89 PHE A CA 1
ATOM 683 C C . PHE A 1 89 ? -5.230 -4.237 9.098 1.00 96.44 89 PHE A C 1
ATOM 685 O O . PHE A 1 89 ? -4.927 -4.882 10.100 1.00 96.44 89 PHE A O 1
ATOM 692 N N . ALA A 1 90 ? -4.798 -4.571 7.885 1.00 96.12 90 ALA A N 1
ATOM 693 C CA . ALA A 1 90 ? -3.756 -5.568 7.663 1.00 96.12 90 ALA A CA 1
ATOM 694 C C . ALA A 1 90 ? -2.437 -4.854 7.360 1.00 96.12 90 ALA A C 1
ATOM 696 O O . ALA A 1 90 ? -2.196 -4.424 6.230 1.00 96.12 90 ALA A O 1
ATOM 697 N N . VAL A 1 91 ? -1.616 -4.689 8.398 1.00 96.69 91 VAL A N 1
ATOM 698 C CA . VAL A 1 91 ? -0.311 -4.020 8.331 1.00 96.69 91 VAL A CA 1
ATOM 699 C C . VAL A 1 91 ? 0.686 -4.894 7.586 1.00 96.69 91 VAL A C 1
ATOM 701 O O . VAL A 1 91 ? 0.859 -6.062 7.929 1.00 96.69 91 VAL A O 1
ATOM 704 N N . PHE A 1 92 ? 1.361 -4.329 6.586 1.00 96.69 92 PHE A N 1
ATOM 705 C CA . PHE A 1 92 ? 2.334 -5.072 5.780 1.00 96.69 92 PHE A CA 1
ATOM 706 C C . PHE A 1 92 ? 3.655 -4.342 5.542 1.00 96.69 92 PHE A C 1
ATOM 708 O O . PHE A 1 92 ? 4.594 -4.947 5.023 1.00 96.69 92 PHE A O 1
ATOM 715 N N . GLY A 1 93 ? 3.756 -3.061 5.891 1.00 95.44 93 GLY A N 1
ATOM 716 C CA . GLY A 1 93 ? 4.979 -2.311 5.652 1.00 95.44 93 GLY A CA 1
ATOM 717 C C . GLY A 1 93 ? 5.114 -1.055 6.492 1.00 95.44 93 GLY A C 1
ATOM 718 O O . GLY A 1 93 ? 4.223 -0.708 7.269 1.00 95.44 93 GLY A O 1
ATOM 719 N N . ARG A 1 94 ? 6.256 -0.389 6.332 1.00 93.94 94 ARG A N 1
ATOM 720 C CA . ARG A 1 94 ? 6.629 0.816 7.073 1.00 93.94 94 ARG A CA 1
ATOM 721 C C . ARG A 1 94 ? 7.405 1.803 6.213 1.00 93.94 94 ARG A C 1
ATOM 723 O O . ARG A 1 94 ? 8.050 1.401 5.244 1.00 93.94 94 ARG A O 1
ATOM 730 N N . GLY A 1 95 ? 7.364 3.071 6.613 1.00 92.25 95 GLY A N 1
ATOM 731 C CA . GLY A 1 95 ? 8.298 4.100 6.158 1.00 92.25 95 GLY A CA 1
ATOM 732 C C . GLY A 1 95 ? 9.445 4.333 7.150 1.00 92.25 95 GLY A C 1
ATOM 733 O O . GLY A 1 95 ? 9.437 3.829 8.278 1.00 92.25 95 GLY A O 1
ATOM 734 N N . SER A 1 96 ? 10.419 5.147 6.738 1.00 86.38 96 SER A N 1
ATOM 735 C CA . SER A 1 96 ? 11.634 5.515 7.493 1.00 86.38 96 SER A CA 1
ATOM 736 C C . SER A 1 96 ? 11.355 6.171 8.850 1.00 86.38 96 SER A C 1
ATOM 738 O O . SER A 1 96 ? 12.150 6.033 9.780 1.00 86.38 96 SER A O 1
ATOM 740 N N . THR A 1 97 ? 10.232 6.878 8.980 1.00 83.75 97 THR A N 1
ATOM 741 C CA . THR A 1 97 ? 9.851 7.634 10.186 1.00 83.75 97 THR A CA 1
ATOM 742 C C . THR A 1 97 ? 8.990 6.830 11.161 1.00 83.75 97 THR A C 1
ATOM 744 O O . THR A 1 97 ? 8.544 7.355 12.178 1.00 83.75 97 THR A O 1
ATOM 747 N N . GLY A 1 98 ? 8.761 5.544 10.880 1.00 86.25 98 GLY A N 1
ATOM 748 C CA . GLY A 1 98 ? 7.893 4.686 11.684 1.00 86.25 98 GLY A CA 1
ATOM 749 C C . GLY A 1 98 ? 6.423 4.721 11.267 1.00 86.25 98 GLY A C 1
ATOM 750 O O . GLY A 1 98 ? 5.615 4.069 11.931 1.00 86.25 98 GLY A O 1
ATOM 751 N N . SER A 1 99 ? 6.088 5.408 10.168 1.00 92.62 99 SER A N 1
ATOM 752 C CA . SER A 1 99 ? 4.775 5.324 9.528 1.00 92.62 99 SER A CA 1
ATOM 753 C C . SER A 1 99 ? 4.410 3.880 9.182 1.00 92.62 99 SER A C 1
ATOM 755 O O . SER A 1 99 ? 5.278 3.040 8.919 1.00 92.62 99 SER A O 1
ATOM 757 N N . VAL A 1 100 ? 3.112 3.587 9.201 1.00 95.31 100 VAL A N 1
ATOM 758 C CA . VAL A 1 100 ? 2.580 2.235 9.022 1.00 95.31 100 VAL A CA 1
ATOM 759 C C . VAL A 1 100 ? 1.789 2.157 7.729 1.00 95.31 100 VAL A C 1
ATOM 761 O O . VAL A 1 100 ? 0.863 2.937 7.523 1.00 95.31 100 VAL A O 1
ATOM 764 N N . TYR A 1 101 ? 2.125 1.180 6.891 1.00 97.31 101 TYR A N 1
ATOM 765 C CA . TYR A 1 101 ? 1.431 0.877 5.645 1.00 97.31 101 TYR A CA 1
ATOM 766 C C . TYR A 1 101 ? 0.525 -0.331 5.859 1.00 97.31 101 TYR A C 1
ATOM 768 O O . TYR A 1 101 ? 0.974 -1.397 6.297 1.00 97.31 101 TYR A O 1
ATOM 776 N N . ALA A 1 102 ? -0.754 -0.172 5.530 1.00 97.25 102 ALA A N 1
ATOM 777 C CA . ALA A 1 102 ? -1.748 -1.214 5.741 1.00 97.25 102 ALA A CA 1
ATOM 778 C C . ALA A 1 102 ? -2.778 -1.271 4.614 1.00 97.25 102 ALA A C 1
ATOM 780 O O . ALA A 1 102 ? -3.031 -0.285 3.921 1.00 97.25 102 ALA A O 1
ATOM 781 N N . LEU A 1 103 ? -3.403 -2.437 4.460 1.00 98.00 103 LEU A N 1
ATOM 782 C CA . LEU A 1 103 ? -4.676 -2.559 3.754 1.00 98.00 103 LEU A CA 1
ATOM 783 C C . LEU A 1 103 ? -5.793 -2.146 4.709 1.00 98.00 103 LEU A C 1
ATOM 785 O O . LEU A 1 103 ? -5.845 -2.645 5.835 1.00 98.00 103 LEU A O 1
ATOM 789 N N . TRP A 1 104 ? -6.701 -1.287 4.255 1.00 97.88 104 TRP A N 1
ATOM 790 C CA . TRP A 1 104 ? -7.895 -0.931 5.022 1.00 97.88 104 TRP A CA 1
ATOM 791 C C . TRP A 1 104 ? -9.081 -1.823 4.625 1.00 97.88 104 TRP A C 1
ATOM 793 O O . TRP A 1 104 ? -9.657 -1.688 3.548 1.00 97.88 104 TRP A O 1
ATOM 803 N N . LEU A 1 105 ? -9.450 -2.749 5.511 1.00 95.81 105 LEU A N 1
ATOM 804 C CA . LEU A 1 105 ? -10.372 -3.874 5.286 1.00 95.81 105 LEU A CA 1
ATOM 805 C C . LEU A 1 105 ? -11.849 -3.537 5.552 1.00 95.81 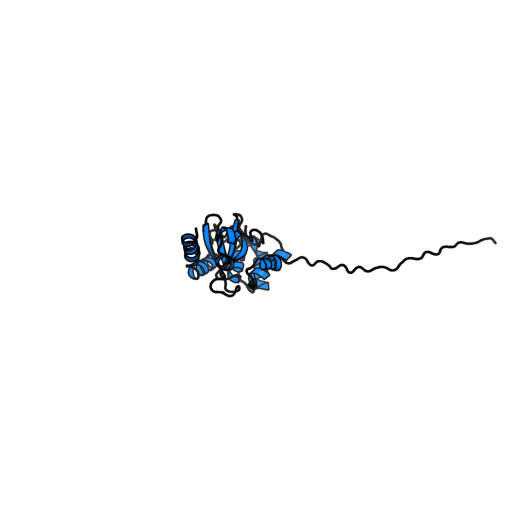105 LEU A C 1
ATOM 807 O O . LEU A 1 105 ? -12.639 -4.405 5.936 1.00 95.81 105 LEU A O 1
ATOM 811 N N . ARG A 1 106 ? -12.223 -2.262 5.405 1.00 86.75 106 ARG A N 1
ATOM 812 C CA . ARG A 1 106 ? -13.556 -1.750 5.756 1.00 86.75 106 ARG A CA 1
ATOM 813 C C . ARG A 1 106 ? -14.670 -2.623 5.174 1.00 86.75 106 ARG A C 1
ATOM 815 O O . ARG A 1 106 ? -14.574 -3.067 4.037 1.00 86.75 106 ARG A O 1
ATOM 822 N N . ASP A 1 107 ? -15.750 -2.825 5.926 1.00 83.06 107 ASP A N 1
ATOM 823 C CA . ASP A 1 107 ? -16.949 -3.548 5.473 1.00 83.06 107 ASP A CA 1
ATOM 824 C C . ASP A 1 107 ? -16.683 -4.984 4.959 1.00 83.06 107 ASP A C 1
ATOM 826 O O . ASP A 1 107 ? -17.451 -5.505 4.151 1.00 83.06 107 ASP A O 1
ATOM 830 N N . ASN A 1 108 ? -15.618 -5.643 5.441 1.00 80.00 108 ASN A N 1
ATOM 831 C CA . ASN A 1 108 ? -15.140 -6.944 4.945 1.00 80.00 108 ASN A CA 1
ATOM 832 C C . ASN A 1 108 ? -14.791 -6.926 3.448 1.00 80.00 108 ASN A C 1
ATOM 834 O O . ASN A 1 108 ? -15.026 -7.907 2.735 1.00 80.00 108 ASN A O 1
ATOM 838 N N . LEU A 1 109 ? -14.273 -5.797 2.962 1.00 86.62 109 LEU A N 1
ATOM 839 C CA . LEU A 1 109 ? -13.803 -5.666 1.593 1.00 86.62 109 LEU A CA 1
ATOM 840 C C . LEU A 1 109 ? -12.728 -6.720 1.300 1.00 86.62 109 LEU A C 1
ATOM 842 O O . LEU A 1 109 ? -11.843 -6.973 2.119 1.00 86.62 109 LEU A O 1
ATOM 846 N N . ASP A 1 110 ? -12.817 -7.321 0.114 1.00 92.94 110 ASP A N 1
ATOM 847 C CA . ASP A 1 110 ? -11.797 -8.232 -0.404 1.00 92.94 110 ASP A CA 1
ATOM 848 C C . ASP A 1 110 ? -10.422 -7.546 -0.357 1.00 92.94 110 ASP A C 1
ATOM 850 O O . ASP A 1 110 ? -10.288 -6.386 -0.754 1.00 92.94 110 ASP A O 1
ATOM 854 N N . THR A 1 111 ? -9.395 -8.248 0.121 1.00 95.56 111 THR A N 1
ATOM 855 C CA . THR A 1 111 ? -8.039 -7.701 0.250 1.00 95.56 111 THR A CA 1
ATOM 856 C C . THR A 1 111 ? -7.439 -7.299 -1.092 1.00 95.56 111 THR A C 1
ATOM 858 O O . THR A 1 111 ? -6.608 -6.392 -1.142 1.00 95.56 111 THR A O 1
ATOM 861 N N . GLU A 1 112 ? -7.888 -7.909 -2.192 1.00 96.81 112 GLU A N 1
ATOM 862 C CA . GLU A 1 112 ? -7.509 -7.520 -3.554 1.00 96.81 112 GLU A CA 1
ATOM 863 C C . GLU A 1 112 ? -8.092 -6.156 -3.960 1.00 96.81 112 GLU A C 1
ATOM 865 O O . GLU A 1 112 ? -7.579 -5.504 -4.868 1.00 96.81 112 GLU A O 1
ATOM 870 N N . LEU A 1 113 ? -9.154 -5.706 -3.285 1.00 96.31 113 LEU A N 1
ATOM 871 C CA . LEU A 1 113 ? -9.843 -4.435 -3.529 1.00 96.31 113 LEU A CA 1
ATOM 872 C C . LEU A 1 113 ? -9.616 -3.405 -2.414 1.00 96.31 113 LEU A C 1
ATOM 874 O O . LEU A 1 113 ? -10.012 -2.251 -2.574 1.00 96.31 113 LEU A O 1
ATOM 878 N N . ALA A 1 114 ? -9.007 -3.810 -1.299 1.00 98.12 114 ALA A N 1
ATOM 879 C CA . ALA A 1 114 ? -8.752 -2.951 -0.153 1.00 98.12 114 ALA A CA 1
ATOM 880 C C . ALA A 1 114 ? -7.709 -1.873 -0.487 1.00 98.12 114 ALA A C 1
ATOM 882 O O . ALA A 1 114 ? -6.631 -2.209 -0.992 1.00 98.12 114 ALA A O 1
ATOM 883 N N . PRO A 1 115 ? -7.981 -0.588 -0.191 1.00 98.50 115 PRO A N 1
ATOM 884 C CA . PRO A 1 115 ? -7.020 0.469 -0.450 1.00 98.50 115 PRO A CA 1
ATOM 885 C C . PRO A 1 115 ? -5.797 0.327 0.452 1.00 98.50 115 PRO A C 1
ATOM 887 O O . PRO A 1 115 ? -5.887 -0.142 1.590 1.00 98.50 115 PRO A O 1
ATOM 890 N N . VAL A 1 116 ? -4.659 0.792 -0.060 1.00 98.62 116 VAL A N 1
ATOM 891 C CA . VAL A 1 116 ? -3.435 0.923 0.730 1.00 98.62 116 VAL A CA 1
ATOM 892 C C . VAL A 1 116 ? -3.416 2.303 1.365 1.00 98.62 116 VAL A C 1
ATOM 894 O O . VAL A 1 116 ? -3.479 3.321 0.665 1.00 98.62 116 VAL A O 1
ATOM 897 N N . ILE A 1 117 ? -3.321 2.321 2.689 1.00 98.19 117 ILE A N 1
ATOM 898 C CA . ILE A 1 117 ? -3.282 3.530 3.504 1.00 98.19 117 ILE A CA 1
ATOM 899 C C . ILE A 1 117 ? -1.944 3.666 4.220 1.00 98.19 117 ILE A C 1
ATOM 901 O O . ILE A 1 117 ? -1.205 2.689 4.366 1.00 98.19 117 ILE A O 1
ATOM 905 N N . VAL A 1 118 ? -1.669 4.884 4.684 1.00 97.19 118 VAL A N 1
ATOM 906 C CA . VAL A 1 118 ? -0.594 5.181 5.627 1.00 97.19 118 VAL A CA 1
ATOM 907 C C . VAL A 1 118 ? -1.170 5.845 6.866 1.00 97.19 118 VAL A C 1
ATOM 909 O O . VAL A 1 118 ? -1.952 6.795 6.765 1.00 97.19 118 VAL A O 1
ATOM 912 N N . LEU A 1 119 ? -0.746 5.336 8.019 1.00 96.44 119 LEU A N 1
ATOM 913 C CA . LEU A 1 119 ? -0.855 5.994 9.314 1.00 96.44 119 LEU A CA 1
ATOM 914 C C . LEU A 1 119 ? 0.525 6.571 9.658 1.00 96.44 119 LEU A C 1
ATOM 916 O O . LEU A 1 119 ? 1.449 5.832 10.006 1.00 96.44 119 LEU A O 1
ATOM 920 N N . GLY A 1 120 ? 0.685 7.878 9.466 1.00 94.12 120 GLY A N 1
ATOM 921 C CA . GLY A 1 120 ? 1.944 8.593 9.657 1.00 94.12 120 GLY A CA 1
ATOM 922 C C . GLY A 1 120 ? 2.248 8.841 11.129 1.00 94.12 120 GLY A C 1
ATOM 923 O O . GLY A 1 120 ? 1.343 9.055 11.934 1.00 94.12 120 GLY A O 1
ATOM 924 N N . SER A 1 121 ? 3.530 8.812 11.493 1.00 87.50 121 SER A N 1
ATOM 925 C CA . SER A 1 121 ? 3.982 8.958 12.883 1.00 87.50 121 SER A CA 1
ATOM 926 C C . SER A 1 121 ? 3.578 10.289 13.528 1.00 87.50 121 SER A C 1
ATOM 928 O O . SER A 1 121 ? 3.457 10.350 14.748 1.00 87.50 121 SER A O 1
ATOM 9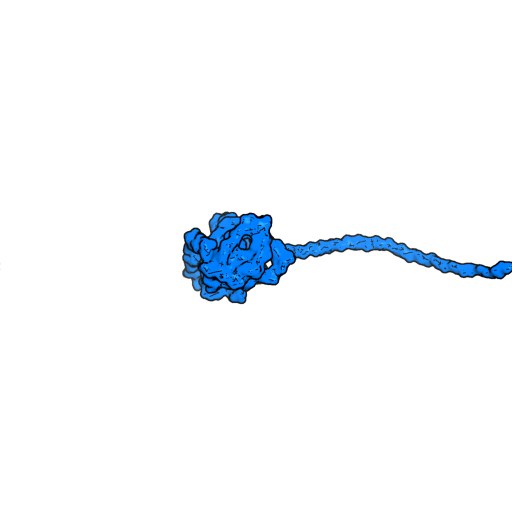30 N N . GLU A 1 122 ? 3.342 11.332 12.727 1.00 88.81 122 GLU A N 1
ATOM 931 C CA . GLU A 1 122 ? 2.921 12.664 13.182 1.00 88.81 122 GLU A CA 1
ATOM 932 C C . GLU A 1 122 ? 1.402 12.884 13.016 1.00 88.81 122 GLU A C 1
ATOM 934 O O . GLU A 1 122 ? 0.892 13.994 13.183 1.00 88.81 122 GLU A O 1
ATOM 939 N N . GLY A 1 123 ? 0.649 11.818 12.722 1.00 90.75 123 GLY A N 1
ATOM 940 C CA . GLY A 1 123 ? -0.806 11.849 12.588 1.00 90.75 123 GLY A CA 1
ATOM 941 C C . GLY A 1 123 ? -1.315 11.967 11.151 1.00 90.75 123 GLY A C 1
ATOM 942 O O . GLY A 1 123 ? -2.512 12.188 10.958 1.00 90.75 123 GLY A O 1
ATOM 943 N N . GLU A 1 124 ? -0.459 11.828 10.135 1.00 94.69 124 GLU A N 1
ATOM 944 C CA . GLU A 1 124 ? -0.896 11.808 8.739 1.00 94.69 124 GLU A CA 1
ATOM 945 C C . GLU A 1 124 ? -1.813 10.612 8.462 1.00 94.69 124 GLU A C 1
ATOM 947 O O . GLU A 1 124 ? -1.532 9.479 8.844 1.00 94.69 124 GLU A O 1
ATOM 952 N N . LEU A 1 125 ? -2.907 10.860 7.742 1.00 97.38 125 LEU A N 1
ATOM 953 C CA . LEU A 1 125 ? -3.881 9.842 7.354 1.00 97.38 125 LEU A CA 1
ATOM 954 C C . LEU A 1 125 ? -4.016 9.866 5.838 1.00 97.38 125 LEU A C 1
ATOM 956 O O . LEU A 1 125 ? -4.755 10.680 5.278 1.00 97.38 125 LEU A O 1
ATOM 960 N N . LEU A 1 126 ? -3.259 9.008 5.161 1.00 97.44 126 LEU A N 1
ATOM 961 C CA . LEU A 1 126 ? -3.152 9.033 3.706 1.00 97.44 126 LEU A CA 1
ATOM 962 C C . LEU A 1 126 ? -3.761 7.780 3.093 1.00 97.44 126 LEU A C 1
ATOM 964 O O . LEU A 1 126 ? -3.603 6.680 3.610 1.00 97.44 126 LEU A O 1
ATOM 968 N N . VAL A 1 127 ? -4.398 7.947 1.938 1.00 98.31 127 VAL A N 1
ATOM 969 C CA . VAL A 1 127 ? -4.741 6.842 1.040 1.00 98.31 127 VAL A CA 1
ATOM 970 C C . VAL A 1 127 ? -3.824 6.952 -0.169 1.00 98.31 127 VAL A C 1
ATOM 972 O O . VAL A 1 127 ? -3.856 7.962 -0.874 1.00 98.31 127 VAL A O 1
ATOM 975 N N . LEU A 1 128 ? -2.986 5.940 -0.384 1.00 98.50 128 LEU A N 1
ATOM 976 C CA . LEU A 1 128 ? -1.965 5.949 -1.433 1.00 98.50 128 LEU A CA 1
ATOM 977 C C . LEU A 1 128 ? -2.428 5.253 -2.708 1.00 98.50 128 LEU A C 1
ATOM 979 O O . LEU A 1 128 ? -2.043 5.641 -3.805 1.00 98.50 128 LEU A O 1
ATOM 983 N N . ALA A 1 129 ? -3.253 4.221 -2.588 1.00 98.69 129 ALA A N 1
ATOM 984 C CA . ALA A 1 129 ? -3.709 3.464 -3.741 1.00 98.69 129 ALA A CA 1
ATOM 985 C C . ALA A 1 129 ? -5.098 2.890 -3.498 1.00 98.69 129 ALA A C 1
ATOM 987 O O . ALA A 1 129 ? -5.456 2.559 -2.368 1.00 98.69 129 ALA A O 1
ATOM 988 N N . THR A 1 130 ? -5.873 2.743 -4.570 1.00 98.50 130 THR A N 1
ATOM 989 C CA . THR A 1 130 ? -7.223 2.169 -4.497 1.00 98.50 130 THR A CA 1
ATOM 990 C C . THR A 1 130 ? -7.212 0.674 -4.201 1.00 98.50 130 THR A C 1
ATOM 992 O O . THR A 1 130 ? -8.214 0.154 -3.726 1.00 98.50 130 THR A O 1
ATOM 995 N N . ASN A 1 131 ? -6.097 -0.003 -4.480 1.00 98.62 131 ASN A N 1
ATOM 996 C CA . ASN A 1 131 ? -5.842 -1.398 -4.152 1.00 98.62 131 ASN A CA 1
ATOM 997 C C . ASN A 1 131 ? -4.331 -1.698 -4.163 1.00 98.62 131 ASN A C 1
ATOM 999 O O . ASN A 1 131 ? -3.508 -0.844 -4.508 1.00 98.62 131 ASN A O 1
ATOM 1003 N N . SER A 1 132 ? -3.963 -2.930 -3.816 1.00 98.44 132 SER A N 1
ATOM 1004 C CA . SER A 1 132 ? -2.564 -3.370 -3.786 1.00 98.44 132 SER A CA 1
ATOM 1005 C C . SER A 1 132 ? -1.873 -3.378 -5.159 1.00 98.44 132 SER A C 1
ATOM 1007 O O . SER A 1 132 ? -0.669 -3.136 -5.232 1.00 98.44 132 SER A O 1
ATOM 1009 N N . LEU A 1 133 ? -2.606 -3.594 -6.257 1.00 98.62 133 LEU A N 1
ATOM 1010 C CA . LEU A 1 133 ? -2.052 -3.534 -7.615 1.00 98.62 133 LEU A CA 1
ATOM 1011 C C . LEU A 1 133 ? -1.618 -2.106 -7.967 1.00 98.62 133 LEU A C 1
ATOM 1013 O O . LEU A 1 133 ? -0.506 -1.893 -8.453 1.00 98.62 133 LEU A O 1
ATOM 1017 N N . GLU A 1 134 ? -2.465 -1.123 -7.672 1.00 98.75 134 GLU A N 1
ATOM 1018 C CA . GLU A 1 134 ? -2.155 0.298 -7.843 1.00 98.75 134 GLU A CA 1
ATOM 1019 C C . GLU A 1 134 ? -1.022 0.754 -6.909 1.00 98.75 134 GLU A C 1
ATOM 1021 O O . GLU A 1 134 ? -0.185 1.567 -7.298 1.00 98.75 134 GLU A O 1
ATOM 1026 N N . PHE A 1 135 ? -0.906 0.173 -5.714 1.00 98.75 135 PHE A N 1
ATOM 1027 C CA . PHE A 1 135 ? 0.234 0.440 -4.836 1.00 98.75 135 PHE A CA 1
ATOM 1028 C C . PHE A 1 135 ? 1.555 -0.075 -5.427 1.00 98.75 135 PHE A C 1
ATOM 1030 O O . PHE A 1 135 ? 2.553 0.643 -5.431 1.00 98.75 135 PHE A O 1
ATOM 1037 N N . CYS A 1 136 ? 1.570 -1.276 -6.015 1.00 98.56 136 CYS A N 1
ATOM 1038 C CA . CYS A 1 136 ? 2.748 -1.766 -6.736 1.00 98.56 136 CYS A CA 1
ATOM 1039 C C . CYS A 1 136 ? 3.122 -0.854 -7.918 1.00 98.56 136 CYS A C 1
ATOM 1041 O O . CYS A 1 136 ? 4.309 -0.619 -8.154 1.00 98.56 136 CYS A O 1
ATOM 1043 N N . ARG A 1 137 ? 2.131 -0.299 -8.633 1.00 98.50 137 ARG A N 1
ATOM 1044 C CA . ARG A 1 137 ? 2.365 0.713 -9.682 1.00 98.50 137 ARG A CA 1
ATOM 1045 C C . ARG A 1 137 ? 3.042 1.958 -9.122 1.00 98.50 137 ARG A C 1
ATOM 1047 O O . ARG A 1 137 ? 3.997 2.440 -9.726 1.00 98.50 137 ARG A O 1
ATOM 1054 N N . LEU A 1 138 ? 2.578 2.436 -7.967 1.00 98.69 138 LEU A N 1
ATOM 1055 C CA . LEU A 1 138 ? 3.133 3.601 -7.281 1.00 98.69 138 LEU A CA 1
ATOM 1056 C C . LEU A 1 138 ? 4.588 3.376 -6.843 1.00 98.69 138 LEU A C 1
ATOM 1058 O O . LEU A 1 138 ? 5.429 4.238 -7.082 1.00 98.69 138 LEU A O 1
ATOM 1062 N N . LEU A 1 139 ? 4.920 2.204 -6.292 1.00 98.44 139 LEU A N 1
ATOM 1063 C CA . LEU A 1 139 ? 6.309 1.848 -5.963 1.00 98.44 139 LEU A CA 1
ATOM 1064 C C . LEU A 1 139 ? 7.203 1.796 -7.213 1.00 98.44 139 LEU A C 1
ATOM 1066 O O . LEU A 1 139 ? 8.361 2.205 -7.185 1.00 98.44 139 LEU A O 1
ATOM 1070 N N . GLY A 1 140 ? 6.660 1.364 -8.354 1.00 98.19 140 GLY A N 1
ATOM 1071 C CA . GLY A 1 140 ? 7.367 1.400 -9.635 1.00 98.19 140 GLY A CA 1
ATOM 1072 C C . GLY A 1 140 ? 7.811 2.805 -10.073 1.00 98.19 140 GLY A C 1
ATOM 1073 O O . GLY A 1 140 ? 8.756 2.919 -10.866 1.00 98.19 140 GLY A O 1
ATOM 1074 N N . CYS A 1 141 ? 7.189 3.865 -9.543 1.00 98.38 141 CYS A N 1
ATOM 1075 C CA . CYS A 1 141 ? 7.568 5.254 -9.805 1.00 98.38 141 CYS A CA 1
ATOM 1076 C C . CYS A 1 141 ? 8.893 5.654 -9.130 1.00 98.38 141 CYS A C 1
ATOM 1078 O O . CYS A 1 141 ? 9.582 6.529 -9.652 1.00 98.38 141 CYS A O 1
ATOM 1080 N N . GLY A 1 142 ? 9.297 4.986 -8.042 1.00 97.75 142 GLY A N 1
ATOM 1081 C CA . GLY A 1 142 ? 10.600 5.193 -7.400 1.00 97.75 142 GLY A CA 1
ATOM 1082 C C . GLY A 1 142 ? 10.698 6.392 -6.458 1.00 97.75 142 GLY A C 1
ATOM 1083 O O . GLY A 1 142 ? 11.766 7.000 -6.393 1.00 97.75 142 GLY A O 1
ATOM 1084 N N . TYR A 1 143 ? 9.604 6.749 -5.787 1.00 97.69 143 TYR A N 1
ATOM 1085 C CA . TYR A 1 143 ? 9.586 7.762 -4.724 1.00 97.69 143 TYR A CA 1
ATOM 1086 C C . TYR A 1 143 ? 10.360 7.291 -3.490 1.00 97.69 143 TYR A C 1
ATOM 1088 O O . TYR A 1 143 ? 10.429 6.082 -3.239 1.00 97.69 143 TYR A O 1
ATOM 1096 N N . ASP A 1 144 ? 10.948 8.246 -2.767 1.00 94.75 144 ASP A N 1
ATOM 1097 C CA . ASP A 1 144 ? 11.729 7.999 -1.558 1.00 94.75 144 ASP A CA 1
ATOM 1098 C C . ASP A 1 144 ? 10.812 7.856 -0.337 1.00 94.75 144 ASP A C 1
ATOM 1100 O O . ASP A 1 144 ? 10.789 6.815 0.319 1.00 94.75 144 ASP A O 1
ATOM 1104 N N . GLU A 1 145 ? 9.969 8.866 -0.106 1.00 92.38 145 GLU A N 1
ATOM 1105 C CA . GLU A 1 145 ? 8.996 8.911 0.988 1.00 92.38 145 GLU A CA 1
ATOM 1106 C C . GLU A 1 145 ? 7.629 9.344 0.441 1.00 92.38 145 GLU A C 1
ATOM 1108 O O . GLU A 1 145 ? 7.413 10.508 0.102 1.00 92.38 145 GLU A O 1
ATOM 1113 N N . LEU A 1 146 ? 6.686 8.403 0.323 1.00 92.88 146 LEU A N 1
ATOM 1114 C CA . LEU A 1 146 ? 5.386 8.633 -0.330 1.00 92.88 146 LEU A CA 1
ATOM 1115 C C . LEU A 1 146 ? 4.497 9.636 0.419 1.00 92.88 146 LEU A C 1
ATOM 1117 O O . LEU A 1 146 ? 3.560 10.186 -0.163 1.00 92.88 146 LEU A O 1
ATOM 1121 N N . GLU A 1 147 ? 4.782 9.868 1.696 1.00 89.75 147 GLU A N 1
ATOM 1122 C CA . GLU A 1 147 ? 4.129 10.860 2.540 1.00 89.75 147 GLU A CA 1
ATOM 1123 C C . GLU A 1 147 ? 4.546 12.301 2.205 1.00 89.75 147 GLU A C 1
ATOM 1125 O O . GLU A 1 147 ? 3.744 13.221 2.381 1.00 89.75 147 GLU A O 1
ATOM 1130 N N . TRP A 1 148 ? 5.770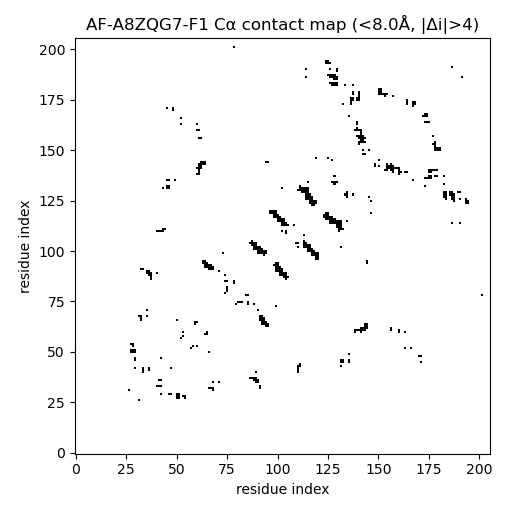 12.497 1.702 1.00 91.31 148 TRP A N 1
ATOM 1131 C CA . TRP A 1 148 ? 6.407 13.817 1.589 1.00 91.31 148 TRP A CA 1
ATOM 1132 C C . TRP A 1 148 ? 6.791 14.211 0.163 1.00 91.31 148 TRP A C 1
ATOM 1134 O O . TRP A 1 148 ? 6.866 15.404 -0.142 1.00 91.31 148 TRP A O 1
ATOM 1144 N N . ASP A 1 149 ? 7.025 13.238 -0.714 1.00 95.06 149 ASP A N 1
ATOM 1145 C CA . ASP A 1 149 ? 7.452 13.488 -2.085 1.00 95.06 149 ASP A CA 1
ATOM 1146 C C . ASP A 1 149 ? 6.375 14.186 -2.933 1.00 95.06 149 ASP A C 1
ATOM 1148 O O . ASP A 1 149 ? 5.170 13.938 -2.823 1.00 95.06 149 ASP A O 1
ATOM 1152 N N . ASP A 1 150 ? 6.823 15.021 -3.876 1.00 96.88 150 ASP A N 1
ATOM 1153 C CA . ASP A 1 150 ? 5.952 15.595 -4.904 1.00 96.88 150 ASP A CA 1
ATOM 1154 C C . ASP A 1 150 ? 5.633 14.551 -5.985 1.00 96.88 150 ASP A C 1
ATOM 1156 O O . ASP A 1 150 ? 6.384 14.334 -6.943 1.00 96.88 150 ASP A O 1
ATOM 1160 N N . LEU A 1 151 ? 4.463 13.929 -5.850 1.00 97.31 151 LEU A N 1
ATOM 1161 C CA . LEU A 1 151 ? 3.997 12.872 -6.745 1.00 97.31 151 LEU A CA 1
ATOM 1162 C C . LEU A 1 151 ? 3.590 13.369 -8.141 1.00 97.31 151 LEU A C 1
ATOM 1164 O O . LEU A 1 151 ? 3.310 12.549 -9.020 1.00 97.31 151 LEU A O 1
ATOM 1168 N N . THR A 1 152 ? 3.567 14.687 -8.374 1.00 97.56 152 THR A N 1
ATOM 1169 C CA . THR A 1 152 ? 3.353 15.275 -9.709 1.00 97.56 152 THR A CA 1
ATOM 1170 C C . THR A 1 152 ? 4.624 15.264 -10.551 1.00 97.56 152 THR A C 1
ATOM 1172 O O . THR A 1 152 ? 4.561 15.392 -11.776 1.00 97.56 152 THR A O 1
ATOM 1175 N N . GLN A 1 153 ? 5.778 15.081 -9.908 1.00 97.06 153 GLN A N 1
ATOM 1176 C CA . GLN A 1 153 ? 7.075 15.029 -10.555 1.00 97.06 153 GLN A CA 1
ATOM 1177 C C . GLN A 1 153 ? 7.583 13.597 -10.647 1.00 97.06 153 GLN A C 1
ATOM 1179 O O . GLN A 1 153 ? 7.212 12.700 -9.886 1.00 97.06 153 GLN A O 1
ATOM 1184 N N . LYS A 1 154 ? 8.460 13.382 -11.624 1.00 96.94 154 LYS A N 1
ATOM 1185 C CA . LYS A 1 154 ? 9.165 12.116 -11.770 1.00 96.94 154 LYS A CA 1
ATOM 1186 C C . LYS A 1 154 ? 10.165 11.968 -10.626 1.00 96.94 154 LYS A C 1
ATOM 1188 O O . LYS A 1 154 ? 11.029 12.829 -10.462 1.00 96.94 154 LYS A O 1
ATOM 1193 N N . ALA A 1 155 ? 10.080 10.864 -9.891 1.00 96.94 155 ALA A N 1
ATOM 1194 C CA . ALA A 1 155 ? 10.963 10.614 -8.763 1.00 96.94 155 ALA A CA 1
ATOM 1195 C C . ALA A 1 155 ? 12.428 10.440 -9.195 1.00 96.94 155 ALA A C 1
ATOM 1197 O O . ALA A 1 155 ? 12.729 9.893 -10.266 1.00 96.94 155 ALA A O 1
ATOM 1198 N N . SER A 1 156 ? 13.353 10.846 -8.324 1.00 95.12 156 SER A N 1
ATOM 1199 C CA . SER A 1 156 ? 14.796 10.635 -8.505 1.00 95.12 156 SER A CA 1
ATOM 1200 C C . SER A 1 156 ? 15.149 9.141 -8.593 1.00 95.12 156 SER A C 1
ATOM 1202 O O . SER A 1 156 ? 16.027 8.758 -9.372 1.00 95.12 156 SER A O 1
ATOM 1204 N N . GLY A 1 157 ? 14.412 8.287 -7.872 1.00 96.38 157 GLY A N 1
ATOM 1205 C CA . GLY A 1 157 ? 14.577 6.835 -7.859 1.00 96.38 157 GLY A CA 1
ATOM 1206 C C . GLY A 1 157 ? 14.030 6.104 -9.089 1.00 96.38 157 GLY A C 1
ATOM 1207 O O . GLY A 1 157 ? 14.242 4.899 -9.205 1.00 96.38 157 GLY A O 1
ATOM 1208 N N . TRP A 1 158 ? 13.405 6.789 -10.059 1.00 96.88 158 TRP A N 1
ATOM 1209 C CA . TRP A 1 158 ? 12.809 6.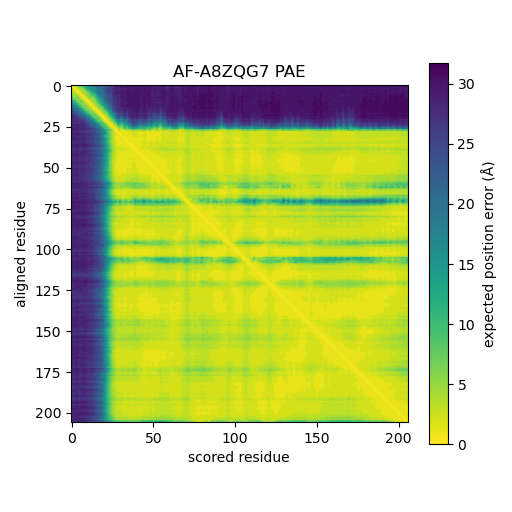147 -11.243 1.00 96.88 158 TRP A CA 1
ATOM 1210 C C . TRP A 1 158 ? 13.757 5.179 -11.964 1.00 96.88 158 TRP A C 1
ATOM 1212 O O . TRP A 1 158 ? 13.363 4.092 -12.385 1.00 96.88 158 TRP A O 1
ATOM 1222 N N . ASN A 1 159 ? 15.020 5.557 -12.168 1.00 96.56 159 ASN A N 1
ATOM 1223 C CA . ASN A 1 159 ? 15.955 4.672 -12.868 1.00 96.56 159 ASN A CA 1
ATOM 1224 C C . ASN A 1 159 ? 16.325 3.451 -12.011 1.00 96.56 159 ASN A C 1
ATOM 1226 O O . ASN A 1 159 ? 16.444 2.352 -12.547 1.00 96.56 159 ASN A O 1
ATOM 1230 N N . ALA A 1 160 ? 16.451 3.629 -10.693 1.00 96.00 160 ALA A N 1
ATOM 1231 C CA . ALA A 1 160 ? 16.785 2.555 -9.762 1.00 96.00 160 ALA A CA 1
ATOM 1232 C C . ALA A 1 160 ? 15.670 1.502 -9.663 1.00 96.00 160 ALA A C 1
ATOM 1234 O O . ALA A 1 160 ? 15.964 0.320 -9.521 1.00 96.00 160 ALA A O 1
ATOM 1235 N N . THR A 1 161 ? 14.404 1.892 -9.840 1.00 96.81 161 THR A N 1
ATOM 1236 C CA . THR A 1 161 ? 13.253 0.974 -9.790 1.00 96.81 161 THR A CA 1
ATOM 1237 C C . THR A 1 161 ? 12.997 0.199 -11.089 1.00 96.81 161 THR A C 1
ATOM 1239 O O . THR A 1 161 ? 11.995 -0.506 -11.210 1.00 96.81 161 THR A O 1
ATOM 1242 N N . GLN A 1 162 ? 13.900 0.258 -12.077 1.00 97.25 162 GLN A N 1
ATOM 1243 C CA . GLN A 1 162 ? 13.761 -0.510 -13.322 1.00 97.25 162 GLN A CA 1
ATOM 1244 C C . GLN A 1 162 ? 13.626 -2.035 -13.111 1.00 97.25 162 GLN A C 1
ATOM 1246 O O . GLN A 1 162 ? 12.756 -2.622 -13.760 1.00 97.25 162 GLN A O 1
ATOM 1251 N N . PRO A 1 163 ? 14.405 -2.701 -12.230 1.00 97.50 163 PRO A N 1
ATOM 1252 C CA . PRO A 1 163 ? 14.228 -4.129 -11.964 1.00 97.50 163 PRO A CA 1
ATOM 1253 C C . PRO A 1 163 ? 12.834 -4.455 -11.418 1.00 97.50 163 PRO A C 1
ATOM 1255 O O . PRO A 1 163 ? 12.197 -5.391 -11.902 1.00 97.50 163 PRO A O 1
ATOM 1258 N N . LEU A 1 164 ? 12.328 -3.634 -10.489 1.00 98.00 164 LEU A N 1
ATOM 1259 C CA . LEU A 1 164 ? 10.977 -3.772 -9.945 1.00 98.00 164 LEU A CA 1
ATOM 1260 C C . LEU A 1 164 ? 9.927 -3.626 -11.052 1.00 98.00 164 LEU A C 1
ATOM 1262 O O . LEU A 1 164 ? 9.085 -4.503 -11.213 1.00 98.00 164 LEU A O 1
ATOM 1266 N N . 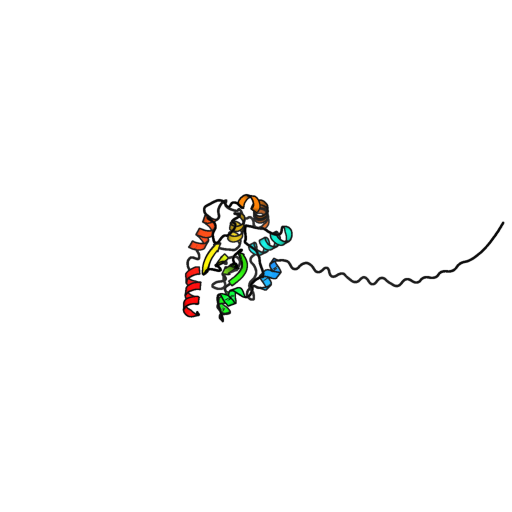ARG A 1 165 ? 10.000 -2.572 -11.874 1.00 98.19 165 ARG A N 1
ATOM 1267 C CA . ARG A 1 165 ? 9.050 -2.382 -12.984 1.00 98.19 165 ARG A CA 1
ATOM 1268 C C . ARG A 1 165 ? 9.034 -3.564 -13.953 1.00 98.19 165 ARG A C 1
ATOM 1270 O O . ARG A 1 165 ? 7.960 -4.017 -14.336 1.00 98.19 165 ARG A O 1
ATOM 1277 N N . ASN A 1 166 ? 10.202 -4.095 -14.317 1.00 98.00 166 ASN A N 1
ATOM 1278 C CA . ASN A 1 166 ? 10.294 -5.265 -15.195 1.00 98.00 166 ASN A CA 1
ATOM 1279 C C . ASN A 1 166 ? 9.643 -6.507 -14.562 1.00 98.00 166 ASN A C 1
ATOM 1281 O O . ASN A 1 166 ? 8.946 -7.265 -15.244 1.00 98.00 166 ASN A O 1
ATOM 1285 N N . TRP A 1 167 ? 9.851 -6.707 -13.258 1.00 98.06 167 TRP A N 1
ATOM 1286 C CA . TRP A 1 167 ? 9.232 -7.797 -12.508 1.00 98.06 167 TRP A CA 1
ATOM 1287 C C . TRP A 1 167 ? 7.709 -7.663 -12.458 1.00 98.06 167 TRP A C 1
ATOM 1289 O O . TRP A 1 167 ? 7.003 -8.627 -12.753 1.00 98.06 167 TRP A O 1
ATOM 1299 N N . LEU A 1 168 ? 7.199 -6.472 -12.138 1.00 98.00 168 LEU A N 1
ATOM 1300 C CA . LEU A 1 168 ? 5.764 -6.187 -12.068 1.00 98.00 168 LEU A CA 1
ATOM 1301 C C . LEU A 1 168 ? 5.082 -6.355 -13.434 1.00 98.00 168 LEU A C 1
ATOM 1303 O O . LEU A 1 168 ? 4.017 -6.971 -13.519 1.00 98.00 168 LEU A O 1
ATOM 1307 N N . ALA A 1 169 ? 5.718 -5.894 -14.513 1.00 98.25 169 ALA A N 1
ATOM 1308 C CA . ALA A 1 169 ? 5.227 -6.098 -15.874 1.00 98.25 169 ALA A CA 1
ATOM 1309 C C . ALA A 1 169 ? 5.117 -7.589 -16.224 1.00 98.25 169 ALA A C 1
ATOM 1311 O O . ALA A 1 169 ? 4.126 -8.023 -16.805 1.00 98.25 169 ALA A O 1
ATOM 1312 N N . THR A 1 170 ? 6.103 -8.389 -15.818 1.00 98.06 170 THR A N 1
ATOM 1313 C CA . THR A 1 170 ? 6.143 -9.827 -16.118 1.00 98.06 170 THR A CA 1
ATOM 1314 C C . THR A 1 170 ? 5.137 -10.627 -15.287 1.00 98.06 170 THR A C 1
ATOM 1316 O O . THR A 1 170 ? 4.439 -11.485 -15.821 1.00 98.06 170 THR A O 1
ATOM 1319 N N . ASN A 1 171 ? 5.052 -10.361 -13.982 1.00 97.81 171 ASN A N 1
ATOM 1320 C CA . ASN A 1 171 ? 4.334 -11.227 -13.039 1.00 97.81 171 ASN A CA 1
ATOM 1321 C C . ASN A 1 171 ? 2.896 -10.775 -12.750 1.00 97.81 171 ASN A C 1
ATOM 1323 O O . ASN A 1 171 ? 2.055 -11.593 -12.360 1.00 97.81 171 ASN A O 1
ATOM 1327 N N . LEU A 1 172 ? 2.604 -9.486 -12.951 1.00 97.31 172 LEU A N 1
ATOM 1328 C CA . LEU A 1 172 ? 1.302 -8.876 -12.670 1.00 97.31 172 LEU A CA 1
ATOM 1329 C C . LEU A 1 172 ? 0.704 -8.139 -13.876 1.00 97.31 172 LEU A C 1
ATOM 1331 O O . LEU A 1 172 ? -0.396 -7.611 -13.762 1.00 97.31 172 LEU A O 1
ATOM 1335 N N . SER A 1 173 ? 1.387 -8.113 -15.031 1.00 97.69 173 SER A N 1
ATOM 1336 C CA . SER A 1 173 ? 0.962 -7.329 -16.208 1.00 97.69 173 SER A CA 1
ATOM 1337 C C . SER A 1 173 ? 0.768 -5.840 -15.892 1.00 97.69 173 SER A C 1
ATOM 1339 O O . SER A 1 173 ? -0.104 -5.176 -16.450 1.00 97.69 173 SER A O 1
ATOM 1341 N N . ILE A 1 174 ? 1.577 -5.323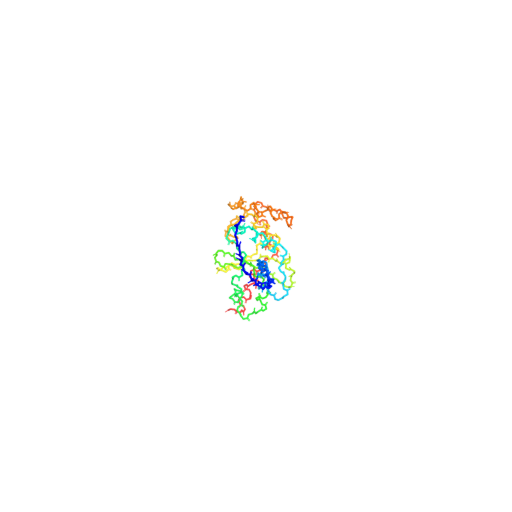 -14.966 1.00 96.25 174 ILE A N 1
ATOM 1342 C CA . ILE A 1 174 ? 1.528 -3.937 -14.516 1.00 96.25 174 ILE A CA 1
ATOM 1343 C C . ILE A 1 174 ? 2.412 -3.059 -15.405 1.00 96.25 174 ILE A C 1
ATOM 1345 O O . ILE A 1 174 ? 3.599 -3.332 -15.572 1.00 96.25 174 ILE A O 1
ATOM 1349 N N . ASP A 1 175 ? 1.852 -1.945 -15.874 1.00 95.88 175 ASP A N 1
ATOM 1350 C CA . ASP A 1 175 ? 2.622 -0.816 -16.393 1.00 95.88 175 ASP A CA 1
ATOM 1351 C C . ASP A 1 175 ? 2.643 0.340 -15.379 1.00 95.88 175 ASP A C 1
ATOM 1353 O O . ASP A 1 175 ? 1.612 0.704 -14.796 1.00 95.88 175 ASP A O 1
ATOM 1357 N N . CYS A 1 176 ? 3.828 0.905 -15.150 1.00 97.12 176 CYS A N 1
ATOM 1358 C CA . CYS A 1 176 ? 4.047 1.933 -14.131 1.00 97.12 176 CYS A CA 1
ATOM 1359 C C . CYS A 1 176 ? 4.104 3.318 -14.791 1.00 97.12 176 CYS A C 1
ATOM 1361 O O . CYS A 1 176 ? 4.967 3.541 -15.646 1.00 97.12 176 CYS A O 1
ATOM 1363 N N . PRO A 1 177 ? 3.229 4.263 -14.400 1.00 97.38 177 PRO A N 1
ATOM 1364 C CA . PRO A 1 177 ? 3.276 5.619 -14.932 1.00 97.38 177 PRO A CA 1
ATOM 1365 C C . PRO A 1 177 ? 4.569 6.335 -14.506 1.00 97.38 177 PRO A C 1
ATOM 1367 O O . PRO A 1 177 ? 5.173 5.967 -13.504 1.00 97.38 177 PRO A O 1
ATOM 1370 N N . PRO A 1 178 ? 5.003 7.388 -15.224 1.00 95.38 178 PRO A N 1
ATOM 1371 C CA . PRO A 1 178 ? 6.205 8.142 -14.861 1.00 95.38 178 PRO A CA 1
ATOM 1372 C C . PRO A 1 178 ? 6.072 8.930 -13.548 1.00 95.38 178 PRO A C 1
ATOM 1374 O O . PRO A 1 178 ? 7.088 9.385 -13.023 1.00 95.38 178 PRO A O 1
ATOM 1377 N N . THR A 1 179 ? 4.844 9.130 -13.058 1.00 98.38 179 THR A N 1
ATOM 1378 C CA . THR A 1 179 ? 4.519 9.867 -11.832 1.00 98.38 179 THR A CA 1
ATOM 1379 C C . THR A 1 179 ? 3.365 9.194 -11.081 1.00 98.38 179 THR A C 1
ATOM 1381 O O . THR A 1 179 ? 2.539 8.500 -11.679 1.00 98.38 179 THR A O 1
ATOM 1384 N N . GLY A 1 180 ? 3.308 9.389 -9.763 1.00 98.31 180 GLY A N 1
ATOM 1385 C CA . GLY A 1 180 ? 2.324 8.781 -8.863 1.00 98.31 180 GLY A CA 1
ATOM 1386 C C . GLY A 1 180 ? 1.016 9.560 -8.718 1.00 98.31 180 GLY A C 1
ATOM 1387 O O . GLY A 1 180 ? 0.050 9.005 -8.202 1.00 98.31 180 GLY A O 1
ATOM 1388 N N . ASP A 1 181 ? 0.958 10.813 -9.185 1.00 98.38 181 ASP A N 1
ATOM 1389 C CA . ASP A 1 181 ? -0.176 11.721 -8.962 1.00 98.38 181 ASP A CA 1
ATOM 1390 C C . ASP A 1 181 ? -1.529 11.104 -9.334 1.00 98.38 181 ASP A C 1
ATOM 1392 O O . ASP A 1 181 ? -2.439 11.066 -8.513 1.00 98.38 181 ASP A O 1
ATOM 1396 N 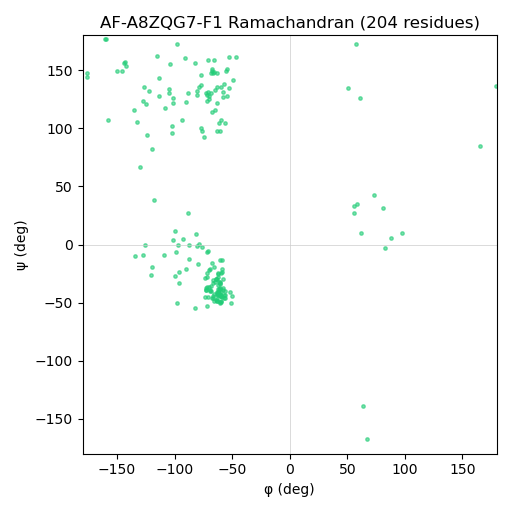N . SER A 1 182 ? -1.653 10.532 -10.536 1.00 98.31 182 SER A N 1
ATOM 1397 C CA . SER A 1 182 ? -2.923 9.932 -10.971 1.00 98.31 182 SER A CA 1
ATOM 1398 C C . SER A 1 182 ? -3.390 8.766 -10.086 1.00 98.31 182 SER A C 1
ATOM 1400 O O . SER A 1 182 ? -4.593 8.604 -9.886 1.00 98.31 182 SER A O 1
ATOM 1402 N N . ILE A 1 183 ? -2.454 7.994 -9.522 1.00 98.69 183 ILE A N 1
ATOM 1403 C CA . ILE A 1 183 ? -2.747 6.850 -8.651 1.00 98.69 183 ILE A CA 1
ATOM 1404 C C . ILE A 1 183 ? -3.275 7.356 -7.306 1.00 98.69 183 ILE A C 1
ATOM 1406 O O . ILE A 1 183 ? -4.367 6.979 -6.873 1.00 98.69 183 ILE A O 1
ATOM 1410 N N . VAL A 1 184 ? -2.529 8.264 -6.671 1.00 98.56 184 VAL A N 1
ATOM 1411 C CA . VAL A 1 184 ? -2.882 8.796 -5.349 1.00 98.56 184 VAL A CA 1
ATOM 1412 C C . VAL A 1 184 ? -4.127 9.677 -5.419 1.00 98.56 184 VAL A C 1
ATOM 1414 O O . VAL A 1 184 ? -4.986 9.598 -4.544 1.00 98.56 184 VAL A O 1
ATOM 1417 N N . SER A 1 185 ? -4.280 10.484 -6.470 1.00 98.38 185 SER A N 1
ATOM 1418 C CA . SER A 1 185 ? -5.466 11.319 -6.675 1.00 98.38 185 SER A CA 1
ATOM 1419 C C . SER A 1 185 ? -6.735 10.479 -6.841 1.00 98.38 185 SER A C 1
ATOM 1421 O O . SER A 1 185 ? -7.751 10.783 -6.212 1.00 98.38 185 SER A O 1
ATOM 1423 N N . ALA A 1 186 ? -6.676 9.378 -7.599 1.00 98.56 186 ALA A N 1
ATOM 1424 C CA . ALA A 1 186 ? -7.794 8.441 -7.706 1.00 98.56 186 ALA A CA 1
ATOM 1425 C C . ALA A 1 186 ? -8.132 7.799 -6.348 1.00 98.56 186 ALA A C 1
ATOM 1427 O O . ALA A 1 186 ? -9.302 7.733 -5.968 1.00 98.56 186 ALA A O 1
ATOM 1428 N N . ALA A 1 187 ? -7.114 7.390 -5.583 1.00 98.44 187 ALA A N 1
ATOM 1429 C CA . ALA A 1 187 ? -7.291 6.804 -4.257 1.00 98.44 187 ALA A CA 1
ATOM 1430 C C . ALA A 1 187 ? -7.931 7.784 -3.263 1.00 98.44 187 ALA A C 1
ATOM 1432 O O . ALA A 1 187 ? -8.931 7.453 -2.626 1.00 98.44 187 ALA A O 1
ATOM 1433 N N . LYS A 1 188 ? -7.418 9.017 -3.192 1.00 98.12 188 LYS A N 1
ATOM 1434 C CA . LYS A 1 188 ? -7.967 10.092 -2.354 1.00 98.12 188 LYS A CA 1
ATOM 1435 C C . LYS A 1 188 ? -9.398 10.450 -2.740 1.00 98.12 188 LYS A C 1
ATOM 1437 O O . LYS A 1 188 ? -10.210 10.714 -1.861 1.00 98.12 188 LYS A O 1
ATOM 1442 N N . GLN A 1 189 ? -9.724 10.450 -4.032 1.00 98.31 189 GLN A N 1
ATOM 1443 C CA . GLN A 1 189 ? -11.087 10.711 -4.491 1.00 98.31 189 GLN A CA 1
ATOM 1444 C C . GLN A 1 189 ? -12.047 9.588 -4.080 1.00 98.31 189 GLN A C 1
ATOM 1446 O O . GLN A 1 189 ? -13.142 9.867 -3.592 1.00 98.31 189 GLN A O 1
ATOM 1451 N N . GLN A 1 190 ? -11.651 8.330 -4.280 1.00 97.81 190 GLN A N 1
ATOM 1452 C CA . GLN A 1 190 ? -12.494 7.169 -4.000 1.00 97.81 190 GLN A CA 1
ATOM 1453 C C . GLN A 1 190 ? -12.680 6.930 -2.494 1.00 97.81 190 GLN A C 1
ATOM 1455 O O . GLN A 1 190 ? -13.768 6.553 -2.062 1.00 97.81 190 GLN A O 1
ATOM 1460 N N . PHE A 1 191 ? -11.642 7.180 -1.696 1.00 97.12 191 PHE A N 1
ATOM 1461 C CA . PHE A 1 191 ? -11.608 6.912 -0.256 1.00 97.12 191 PHE A CA 1
ATOM 1462 C C . PHE A 1 191 ? -11.432 8.194 0.568 1.00 97.12 191 PHE A C 1
ATOM 1464 O O . PHE A 1 191 ? -10.763 8.203 1.600 1.00 97.12 191 PHE A O 1
ATOM 1471 N N . SER A 1 192 ? -12.072 9.283 0.136 1.00 96.75 192 SER A N 1
ATOM 1472 C CA . SER A 1 192 ? -11.985 10.601 0.781 1.00 96.75 192 SER A CA 1
ATOM 1473 C C . SER A 1 192 ? -12.443 10.616 2.243 1.00 96.75 192 SER A C 1
ATOM 1475 O O . SER A 1 192 ? -12.003 11.467 3.007 1.00 96.75 192 SER A O 1
ATOM 1477 N N . GLY A 1 193 ? -13.284 9.660 2.649 1.00 96.81 193 GLY A N 1
ATOM 1478 C CA . GLY A 1 193 ? -13.759 9.518 4.028 1.00 96.81 193 GLY A CA 1
ATOM 1479 C C . GLY A 1 193 ? -12.791 8.814 4.984 1.00 96.81 193 GLY A C 1
ATOM 1480 O O . GLY A 1 193 ? -13.133 8.657 6.152 1.00 96.81 193 GLY A O 1
ATOM 1481 N N . PHE A 1 194 ? -11.618 8.355 4.528 1.00 97.81 194 PHE A N 1
ATOM 1482 C CA . PHE A 1 194 ? -10.662 7.658 5.395 1.00 97.81 194 PHE A CA 1
ATOM 1483 C C . PHE A 1 194 ? -10.174 8.519 6.578 1.00 97.81 194 PHE A C 1
ATOM 1485 O O . PHE A 1 194 ? -10.274 8.048 7.712 1.00 97.81 194 PHE A O 1
ATOM 1492 N N . PRO A 1 195 ? -9.724 9.779 6.387 1.00 97.94 195 PRO A N 1
ATOM 1493 C CA . PRO A 1 195 ? -9.304 10.608 7.516 1.00 97.94 195 PRO A CA 1
ATOM 1494 C C . PRO A 1 195 ? -10.427 10.840 8.532 1.00 97.94 195 PRO A C 1
ATOM 1496 O O . PRO A 1 195 ? -10.214 10.679 9.732 1.00 97.94 195 PRO A O 1
ATOM 1499 N N . ASP A 1 196 ? -11.639 11.139 8.056 1.00 98.06 196 ASP A N 1
ATOM 1500 C CA . ASP A 1 196 ? -12.804 11.363 8.917 1.00 98.06 196 ASP A CA 1
ATOM 1501 C C . ASP A 1 196 ? -13.170 10.115 9.725 1.00 98.06 196 ASP A C 1
ATOM 1503 O O . ASP A 1 196 ? -13.525 10.227 10.896 1.00 98.06 196 ASP A O 1
ATOM 1507 N N . PHE A 1 197 ? -13.053 8.928 9.121 1.00 97.31 197 PHE A N 1
ATOM 1508 C CA . PHE A 1 197 ? -13.293 7.648 9.784 1.00 97.31 197 PHE A CA 1
ATOM 1509 C C . PHE A 1 197 ? -12.359 7.442 10.986 1.00 97.31 197 PHE A C 1
ATOM 1511 O O . PHE A 1 197 ? -12.830 7.149 12.086 1.00 97.31 197 PHE A O 1
ATOM 1518 N N . ILE A 1 198 ? -11.054 7.661 10.804 1.00 97.75 198 ILE A N 1
ATOM 1519 C CA . ILE A 1 198 ? -10.067 7.539 11.886 1.00 97.75 198 ILE A CA 1
ATOM 1520 C C . ILE A 1 198 ? -10.291 8.609 12.956 1.00 97.75 198 ILE A C 1
ATOM 1522 O O . ILE A 1 198 ? -10.350 8.304 14.146 1.00 97.75 198 ILE A O 1
ATOM 1526 N N . GLN A 1 199 ? -10.448 9.867 12.543 1.00 97.75 199 GLN A N 1
ATOM 1527 C CA . GLN A 1 199 ? -10.595 10.984 13.473 1.00 97.75 199 GLN A CA 1
ATOM 1528 C C . GLN A 1 199 ? -11.897 10.908 14.272 1.00 97.75 199 GLN A C 1
ATOM 1530 O O . GLN A 1 199 ? -11.932 11.336 15.425 1.00 97.75 199 GLN A O 1
ATOM 1535 N N . GLN A 1 200 ? -12.976 10.382 13.685 1.00 97.75 200 GLN A N 1
ATOM 1536 C CA . GLN A 1 200 ? -14.217 10.141 14.414 1.00 97.75 200 GLN A CA 1
ATOM 1537 C C . GLN A 1 200 ? -13.999 9.116 15.523 1.00 97.75 200 GLN A C 1
ATOM 1539 O O . GLN A 1 200 ? -14.359 9.399 16.662 1.00 97.75 200 GLN A O 1
ATOM 1544 N N . TRP A 1 201 ? -13.354 7.987 15.213 1.00 97.62 201 TRP A N 1
ATOM 1545 C CA . TRP A 1 201 ? -13.018 6.987 16.222 1.00 97.62 201 TRP A CA 1
ATOM 1546 C C . TRP A 1 201 ? -12.161 7.596 17.341 1.00 97.62 201 TRP A C 1
ATOM 1548 O O . TRP A 1 201 ? -12.478 7.424 18.516 1.00 97.62 201 TRP A O 1
ATOM 1558 N N . GLN A 1 202 ? -11.131 8.376 16.996 1.00 96.62 202 GLN A N 1
ATOM 1559 C CA . GLN A 1 202 ? -10.251 9.018 17.980 1.00 96.62 202 GLN A CA 1
ATOM 1560 C C . GLN A 1 202 ? -11.017 9.966 18.910 1.00 96.62 202 GLN A C 1
ATOM 1562 O O . GLN A 1 202 ? -10.824 9.908 20.116 1.00 96.62 202 GLN A O 1
ATOM 1567 N N . ARG A 1 203 ? -11.932 10.794 18.384 1.00 97.69 203 ARG A N 1
ATOM 1568 C CA . ARG A 1 203 ? -12.768 11.698 19.202 1.00 97.69 203 ARG A CA 1
ATOM 1569 C C . ARG A 1 203 ? -13.684 10.969 20.184 1.00 97.69 203 ARG A C 1
ATOM 1571 O O . ARG A 1 203 ? -14.095 11.560 21.178 1.00 97.69 203 ARG A O 1
ATOM 1578 N N . GLU A 1 204 ? -14.081 9.745 19.860 1.00 97.44 204 GLU A N 1
ATOM 1579 C CA . GLU A 1 204 ? -15.008 8.954 20.669 1.00 97.44 204 GLU A CA 1
ATOM 1580 C C . GLU A 1 204 ? -14.294 8.093 21.720 1.00 97.44 204 GLU A C 1
ATOM 1582 O O . GLU A 1 204 ? -14.931 7.694 22.695 1.00 97.44 204 GLU A O 1
ATOM 1587 N N . ASN A 1 205 ? -12.998 7.812 21.535 1.00 97.12 205 ASN A N 1
ATOM 1588 C CA . ASN A 1 205 ? -12.279 6.788 22.300 1.00 97.12 205 ASN A CA 1
ATOM 1589 C C . ASN A 1 205 ? -10.973 7.264 22.968 1.00 97.12 205 ASN A C 1
ATOM 1591 O O . ASN A 1 205 ? -10.424 6.512 23.776 1.00 97.12 205 ASN A O 1
ATOM 1595 N N . LEU A 1 206 ? -10.483 8.476 22.669 1.00 93.19 206 LEU A N 1
ATOM 1596 C CA . LEU A 1 206 ? -9.301 9.101 23.291 1.00 93.19 206 LEU A CA 1
ATOM 1597 C C . LEU A 1 206 ? -9.683 10.373 24.060 1.00 93.19 206 LEU A C 1
ATOM 1599 O O . LEU A 1 206 ? -9.131 10.562 25.168 1.00 93.19 206 LEU A O 1
#

pLDDT: mean 88.5, std 18.07, range [33.66, 98.75]

Sequence (206 aa):
MVVANQKNGTISTSPSNHQSCFLFQPIMLADKVESKFPPGVIMPRPIRCLCDFLDNHGYPISGCFEISTIGDDDMAAWFPNDVAMQQQFAVFGRGSTGSVYALWLRDNLDTELAPVIVLGSEGELLVLATNSLEFCRLLGCGYDELEWDDLTQKASGWNATQPLRNWLATNLSIDCPPTGDSIVSAAKQQFSGFPDFIQQWQRENL

Foldseek 3Di:
DDDDDDDDDDDDDDDDDPDPPPPPDPDQLLNLLQVLAAPPAHADPLLSLVSVVCVVPNDDQAAQKDFDPPPSVVLCVLQPPCVVSSNQWRWGIAGPQGKTWTFRCPPNDRLQQTFIWIQDPVGDTATQARHSLLVLLQSCQRHNGSSDDDQVARHPGNVVNPVSQVSCCVPVVDDHDSGRCVGRVVRCVVPVCRSVVSVVSVVVRD

Solvent-accessible surface area (backbone atoms only — not comparable to full-atom values): 11743 Å² total; per-residue (Å²): 135,90,80,91,79,91,86,89,82,91,80,90,79,81,86,84,79,82,74,79,79,77,73,78,72,78,82,51,62,43,61,58,28,40,73,66,30,40,93,92,56,63,74,29,65,52,56,40,53,50,29,56,46,36,78,76,67,48,80,76,59,23,47,47,49,39,81,41,71,77,65,84,57,47,46,49,72,78,34,66,97,35,67,74,67,34,53,33,40,37,56,42,26,31,42,82,79,66,20,39,30,23,35,45,33,60,95,76,42,54,52,68,59,14,28,30,32,38,49,35,73,90,68,48,65,44,48,54,8,54,14,40,60,52,39,53,30,42,40,30,16,5,43,50,46,87,91,75,55,68,37,83,42,66,35,90,35,33,74,76,10,46,68,54,37,55,49,37,33,71,77,68,70,44,79,56,53,70,39,36,38,72,49,27,52,51,14,38,67,77,49,60,60,53,50,58,55,54,52,51,50,45,74,75,75,112